Protein AF-A0A397RZB5-F1 (afdb_monomer_lite)

Radius of gyration: 25.73 Å; chains: 1; bounding box: 48×56×69 Å

Structure (mmCIF, N/CA/C/O backbone):
data_AF-A0A397RZB5-F1
#
_entry.id   AF-A0A397RZB5-F1
#
loop_
_atom_site.group_PDB
_atom_site.id
_atom_site.type_symbol
_atom_site.label_atom_id
_atom_site.label_alt_id
_atom_site.label_comp_id
_atom_site.label_asym_id
_atom_site.label_entity_id
_atom_site.label_seq_id
_atom_site.pdbx_PDB_ins_code
_atom_site.Cartn_x
_atom_site.Cartn_y
_atom_site.Cartn_z
_atom_site.occupancy
_atom_site.B_iso_or_equiv
_atom_site.auth_seq_id
_atom_site.auth_comp_id
_atom_site.auth_asym_id
_atom_site.auth_atom_id
_atom_site.pdbx_PDB_model_num
ATOM 1 N N . MET A 1 1 ? 0.213 20.534 41.462 1.00 49.44 1 MET A N 1
ATOM 2 C CA . MET A 1 1 ? -1.038 21.256 41.096 1.00 49.44 1 MET A CA 1
ATOM 3 C C . MET A 1 1 ? -0.877 22.758 40.836 1.00 49.44 1 MET A C 1
ATOM 5 O O . MET A 1 1 ? -1.114 23.175 39.708 1.00 49.44 1 MET A O 1
ATOM 9 N N . ALA A 1 2 ? -0.441 23.569 41.815 1.00 44.53 2 ALA A N 1
ATOM 10 C CA . ALA A 1 2 ? -0.401 25.042 41.713 1.00 44.53 2 ALA A CA 1
ATOM 11 C C . ALA A 1 2 ? 0.313 25.581 40.455 1.00 44.53 2 ALA A C 1
ATOM 13 O O . ALA A 1 2 ? -0.198 26.476 39.795 1.00 44.53 2 ALA A O 1
ATOM 14 N N . LYS A 1 3 ? 1.424 24.953 40.045 1.00 46.75 3 LYS A N 1
ATOM 15 C CA . LYS A 1 3 ? 2.171 25.330 38.830 1.00 46.75 3 LYS A CA 1
ATOM 16 C C . LYS A 1 3 ? 1.411 25.084 37.523 1.00 46.75 3 LYS A C 1
ATOM 18 O O . LYS A 1 3 ? 1.627 25.807 36.561 1.00 46.75 3 LYS A O 1
ATOM 23 N N . LEU A 1 4 ? 0.552 24.061 37.465 1.00 48.81 4 LEU A N 1
ATOM 24 C CA . LEU A 1 4 ? -0.270 23.781 36.282 1.00 48.81 4 LEU A CA 1
ATOM 25 C C . LEU A 1 4 ? -1.415 24.791 36.186 1.00 48.81 4 LEU A C 1
ATOM 27 O O . LEU A 1 4 ? -1.703 25.276 35.101 1.00 48.81 4 LEU A O 1
ATOM 31 N N . ILE A 1 5 ? -2.022 25.142 37.320 1.00 52.72 5 ILE A N 1
ATOM 32 C CA . ILE A 1 5 ? -3.083 26.151 37.386 1.00 52.72 5 ILE A CA 1
ATOM 33 C C . ILE A 1 5 ? -2.519 27.538 37.062 1.00 52.72 5 ILE A C 1
ATOM 35 O O . ILE A 1 5 ? -3.058 28.192 36.177 1.00 52.72 5 ILE A O 1
ATOM 39 N N . GLU A 1 6 ? -1.391 27.943 37.657 1.00 54.41 6 GLU A N 1
ATOM 40 C CA . GLU A 1 6 ? -0.676 29.177 37.287 1.00 54.41 6 GLU A CA 1
ATOM 41 C C . GLU A 1 6 ? -0.293 29.189 35.805 1.00 54.41 6 GLU A C 1
ATOM 43 O O . GLU A 1 6 ? -0.477 30.197 35.127 1.00 54.41 6 GLU A O 1
ATOM 48 N N . PHE A 1 7 ? 0.203 28.064 35.276 1.00 49.44 7 PHE A N 1
ATOM 49 C CA . PHE A 1 7 ? 0.534 27.945 33.859 1.00 49.44 7 PHE A CA 1
ATOM 50 C C . PHE A 1 7 ? -0.704 28.152 32.979 1.00 49.44 7 PHE A C 1
ATOM 52 O O . PHE A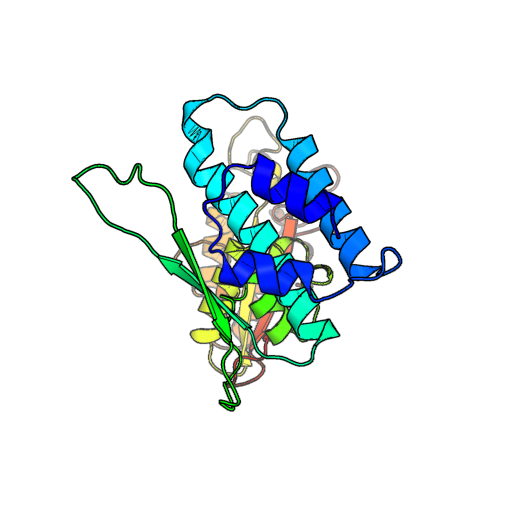 1 7 ? -0.662 28.977 32.067 1.00 49.44 7 PHE A O 1
ATOM 59 N N . LEU A 1 8 ? -1.812 27.460 33.268 1.00 52.12 8 LEU A N 1
ATOM 60 C CA . LEU A 1 8 ? -3.072 27.546 32.520 1.00 52.12 8 LEU A CA 1
ATOM 61 C C . LEU A 1 8 ? -3.739 28.926 32.646 1.00 52.12 8 LEU A C 1
ATOM 63 O O . LEU A 1 8 ? -4.270 29.439 31.660 1.00 52.12 8 LEU A O 1
ATOM 67 N N . GLN A 1 9 ? -3.682 29.553 33.822 1.00 55.69 9 GLN A N 1
ATOM 68 C CA . GLN A 1 9 ? -4.166 30.917 34.055 1.00 55.69 9 GLN A CA 1
ATOM 69 C C . GLN A 1 9 ? -3.302 31.944 33.310 1.00 55.69 9 GLN A C 1
ATOM 71 O O . GLN A 1 9 ? -3.840 32.822 32.636 1.00 55.69 9 GLN A O 1
ATOM 76 N N . GLY A 1 10 ? -1.975 31.782 33.328 1.00 52.38 10 GLY A N 1
ATOM 77 C CA . GLY A 1 10 ? -1.025 32.603 32.573 1.00 52.38 10 GLY A CA 1
ATOM 78 C C . GLY A 1 10 ? -1.150 32.465 31.052 1.00 52.38 10 GLY A C 1
ATOM 79 O O . GLY A 1 10 ? -0.712 33.350 30.322 1.00 52.38 10 GLY A O 1
ATOM 80 N N . GLN A 1 11 ? -1.796 31.401 30.560 1.00 49.28 11 GLN A N 1
ATOM 81 C CA . GLN A 1 11 ? -2.115 31.235 29.140 1.00 49.28 11 GLN A CA 1
ATOM 82 C C . GLN A 1 11 ? -3.383 31.992 28.702 1.00 49.28 11 GLN A C 1
ATOM 84 O O . GLN A 1 11 ? -3.697 31.952 27.515 1.00 49.28 11 GLN A O 1
ATOM 89 N N . GLY A 1 12 ? -4.125 32.669 29.594 1.00 47.78 12 GLY A N 1
ATOM 90 C CA . GLY A 1 12 ? -5.282 33.511 29.239 1.00 47.78 12 GLY A CA 1
ATOM 91 C C . GLY A 1 12 ? -6.482 32.744 28.659 1.00 47.78 12 GLY A C 1
ATOM 92 O O . GLY A 1 12 ? -7.038 33.161 27.645 1.00 47.78 12 GLY A O 1
ATOM 93 N N . LEU A 1 13 ? -6.837 31.597 29.253 1.00 47.12 13 LEU A N 1
ATOM 94 C CA . LEU A 1 13 ? -7.739 30.583 28.670 1.00 47.12 13 LEU A CA 1
ATOM 95 C C . LEU A 1 13 ? -9.225 30.690 29.038 1.00 47.12 13 LEU A C 1
ATOM 97 O O . LEU A 1 13 ? -9.989 29.797 28.684 1.00 47.12 13 LEU A O 1
ATOM 101 N N . GLY A 1 14 ? -9.649 31.742 29.745 1.00 44.25 14 GLY A N 1
ATOM 102 C CA . GLY A 1 14 ? -11.069 31.956 30.065 1.00 44.25 14 GLY A CA 1
ATOM 103 C C . GLY A 1 14 ? -11.741 30.757 30.754 1.00 44.25 14 GLY A C 1
ATOM 104 O O . GLY A 1 14 ? -12.878 30.418 30.432 1.00 44.25 14 GLY A O 1
ATOM 105 N N . LEU A 1 15 ? -11.025 30.069 31.653 1.00 49.81 15 LEU A N 1
ATOM 106 C CA . LEU A 1 15 ? -11.557 28.913 32.380 1.00 49.81 15 LEU A CA 1
ATOM 107 C C . LEU A 1 15 ? -12.704 29.351 33.298 1.00 49.81 15 LEU A C 1
ATOM 109 O O . LEU A 1 15 ? -12.600 30.368 33.983 1.00 49.81 15 LEU A O 1
ATOM 113 N N . SER A 1 16 ? -13.793 28.577 33.332 1.00 46.41 16 SER A N 1
ATOM 114 C CA . SER A 1 16 ? -14.893 28.858 34.254 1.00 46.41 16 SER A CA 1
ATOM 115 C C . SER A 1 16 ? -14.459 28.629 35.703 1.00 46.41 16 SER A C 1
ATOM 117 O O . SER A 1 16 ? -13.660 27.740 35.999 1.00 46.41 16 SER A O 1
ATOM 119 N N . GLU A 1 17 ? -15.035 29.393 36.627 1.00 47.66 17 GLU A N 1
ATOM 120 C CA . GLU A 1 17 ? -14.752 29.291 38.065 1.00 47.66 17 GLU A CA 1
ATOM 121 C C . GLU A 1 17 ? -14.992 27.867 38.610 1.00 47.66 17 GLU A C 1
ATOM 123 O O . GLU A 1 17 ? -14.278 27.385 39.485 1.00 47.66 17 GLU A O 1
ATOM 128 N N . THR A 1 18 ? -15.942 27.135 38.018 1.00 46.69 18 THR A N 1
ATOM 129 C CA . THR A 1 18 ? -16.200 25.719 38.318 1.00 46.69 18 THR A CA 1
ATOM 130 C C . THR A 1 18 ? -15.061 24.798 37.870 1.00 46.69 18 THR A C 1
ATOM 132 O O . THR A 1 18 ? -14.728 23.858 38.583 1.00 46.69 18 THR A O 1
ATOM 135 N N . ALA A 1 19 ? -14.458 25.048 36.704 1.00 47.69 19 ALA A N 1
ATOM 136 C CA . ALA A 1 19 ? -13.330 24.259 36.207 1.00 47.69 19 ALA A CA 1
ATOM 137 C C . ALA A 1 19 ? -12.070 24.481 37.052 1.00 47.69 19 ALA A C 1
ATOM 139 O O . ALA A 1 19 ? -11.328 23.535 37.299 1.00 47.69 19 ALA A O 1
ATOM 140 N N . ILE A 1 20 ? -11.865 25.713 37.526 1.00 54.19 20 ILE A N 1
ATOM 141 C CA . ILE A 1 20 ? -10.770 26.057 38.437 1.00 54.19 20 ILE A CA 1
ATOM 142 C C . ILE A 1 20 ? -10.953 25.325 39.772 1.00 54.19 20 ILE A C 1
ATOM 144 O O . ILE A 1 20 ? -10.047 24.605 40.175 1.00 54.19 20 ILE A O 1
ATOM 148 N N . LYS A 1 21 ? -12.149 25.374 40.378 1.00 53.56 21 LYS A N 1
ATOM 149 C CA . LYS A 1 21 ? -12.439 24.646 41.628 1.00 53.56 21 LYS A CA 1
ATOM 150 C C . LYS A 1 21 ? -12.217 23.135 41.532 1.00 53.56 21 LYS A C 1
ATOM 152 O O . LYS A 1 21 ? -11.628 22.556 42.432 1.00 53.56 21 LYS A O 1
ATOM 157 N N . ILE A 1 22 ? -12.625 22.498 40.430 1.00 52.31 22 ILE A N 1
ATOM 158 C CA . ILE A 1 22 ? -12.403 21.053 40.222 1.00 52.31 22 ILE A CA 1
ATOM 159 C C . ILE A 1 22 ? -10.904 20.715 40.163 1.00 52.31 22 ILE A C 1
ATOM 161 O O . ILE A 1 22 ? -10.492 19.663 40.640 1.00 52.31 22 ILE A O 1
ATOM 165 N N . LEU A 1 23 ? -10.090 21.591 39.566 1.00 51.34 23 LEU A N 1
ATOM 166 C CA . LEU A 1 23 ? -8.638 21.408 39.474 1.00 51.34 23 LEU A CA 1
ATOM 167 C C . LEU A 1 23 ? -7.908 21.758 40.782 1.00 51.34 23 LEU A C 1
ATOM 169 O O . LEU A 1 23 ? -6.803 21.266 41.000 1.00 51.34 23 LEU A O 1
ATOM 173 N N . GLU A 1 24 ? -8.498 22.611 41.622 1.00 52.97 24 GLU A N 1
ATOM 174 C CA . GLU A 1 24 ? -7.978 22.993 42.940 1.00 52.97 24 GLU A CA 1
ATOM 175 C C . GLU A 1 24 ? -8.288 21.957 44.031 1.00 52.97 24 GLU A C 1
ATOM 177 O O . GLU A 1 24 ? -7.475 21.782 44.935 1.00 52.97 24 GLU A O 1
ATOM 182 N N . GLU A 1 25 ? -9.430 21.265 43.956 1.00 48.88 25 GLU A N 1
ATOM 183 C CA . GLU A 1 25 ? -9.874 20.306 44.983 1.00 48.88 25 GLU A CA 1
ATOM 184 C C . GLU A 1 25 ? -9.199 18.922 44.890 1.00 48.88 25 GLU A C 1
ATOM 186 O O . GLU A 1 25 ? -9.209 18.180 45.870 1.00 48.88 25 GLU A O 1
ATOM 191 N N . GLU A 1 26 ? -8.594 18.564 43.752 1.00 51.53 26 GLU A N 1
ATOM 192 C CA . GLU A 1 26 ? -8.046 17.220 43.507 1.00 51.53 26 GLU A CA 1
ATOM 193 C C . GLU A 1 26 ? -6.500 17.255 43.419 1.00 51.53 26 GLU A C 1
ATOM 195 O O . GLU A 1 26 ? -5.904 17.807 42.489 1.00 51.53 26 GLU A O 1
ATOM 200 N N . GLU A 1 27 ? -5.822 16.659 44.404 1.00 44.91 27 GLU A N 1
ATOM 201 C CA . GLU A 1 27 ? -4.357 16.641 44.525 1.00 44.91 27 GLU A CA 1
ATOM 202 C C . GLU A 1 27 ? -3.736 15.563 43.609 1.00 44.91 27 GLU A C 1
ATOM 204 O O . GLU A 1 27 ? -3.668 14.383 43.950 1.00 44.91 27 GLU A O 1
ATOM 209 N N . ILE A 1 28 ? -3.273 15.940 42.409 1.00 50.53 28 ILE A N 1
ATOM 210 C CA . ILE A 1 28 ? -2.544 15.013 41.522 1.00 50.53 28 ILE A CA 1
ATOM 211 C C . ILE A 1 28 ? -1.109 14.852 42.040 1.00 50.53 28 ILE A C 1
ATOM 213 O O . ILE A 1 28 ? -0.330 15.806 42.011 1.00 50.53 28 ILE A O 1
ATOM 217 N N . GLN A 1 29 ? -0.747 13.643 42.482 1.00 48.25 29 GLN A N 1
ATOM 218 C CA . GLN A 1 29 ? 0.605 13.319 42.951 1.00 48.25 29 GLN A CA 1
ATOM 219 C C . GLN A 1 29 ? 1.649 13.515 41.831 1.00 48.25 29 GLN A C 1
ATOM 221 O O . GLN A 1 29 ? 1.531 12.926 40.753 1.00 48.25 29 GLN A O 1
ATOM 226 N N . ASP A 1 30 ? 2.701 14.302 42.100 1.00 48.75 30 ASP A N 1
ATOM 227 C CA . ASP A 1 30 ? 3.777 14.666 41.149 1.00 48.75 30 ASP A CA 1
ATOM 228 C C . ASP A 1 30 ? 4.544 13.447 40.577 1.00 48.75 30 ASP A C 1
ATOM 230 O O . ASP A 1 30 ? 5.228 13.536 39.555 1.00 48.75 30 ASP A O 1
ATOM 234 N N . GLU A 1 31 ? 4.409 12.283 41.212 1.00 50.22 31 GLU A N 1
ATOM 235 C CA . GLU A 1 31 ? 5.030 11.008 40.837 1.00 50.22 31 GLU A CA 1
ATOM 236 C C . GLU A 1 31 ? 4.248 10.241 39.760 1.00 50.22 31 GLU A C 1
ATOM 238 O O . GLU A 1 31 ? 4.706 9.202 39.266 1.00 50.22 31 GLU A O 1
ATOM 243 N N . ASN A 1 32 ? 3.067 10.734 39.371 1.00 52.84 32 ASN A N 1
ATOM 244 C CA . ASN A 1 32 ? 2.236 10.080 38.375 1.00 52.84 32 ASN A CA 1
ATOM 245 C C . ASN A 1 32 ? 2.963 10.049 37.016 1.00 52.84 32 ASN A C 1
ATOM 247 O O . ASN A 1 32 ? 3.093 11.048 36.303 1.00 52.84 32 ASN A O 1
ATOM 251 N N . LYS A 1 33 ? 3.435 8.854 36.639 1.00 56.56 33 LYS A N 1
ATOM 252 C CA . LYS A 1 33 ? 4.200 8.612 35.405 1.00 56.56 33 LYS A CA 1
ATOM 253 C C . LYS A 1 33 ? 3.438 9.029 34.143 1.00 56.56 33 LYS A C 1
ATOM 255 O O . LYS A 1 33 ? 4.071 9.406 33.159 1.00 56.56 33 LYS A O 1
ATOM 260 N N . VAL A 1 34 ? 2.104 8.979 34.166 1.00 52.25 34 VAL A N 1
ATOM 261 C CA . VAL A 1 34 ? 1.243 9.408 33.054 1.00 52.25 34 VAL A CA 1
ATOM 262 C C . VAL A 1 34 ? 1.216 10.932 32.962 1.00 52.25 34 VAL A C 1
ATOM 264 O O . VAL A 1 34 ? 1.402 11.472 31.872 1.00 52.25 34 VAL A O 1
ATOM 267 N N . PHE A 1 35 ? 1.093 11.626 34.097 1.00 52.75 35 PHE A N 1
ATOM 268 C CA . PHE A 1 35 ? 1.168 13.090 34.159 1.00 52.75 35 PHE A CA 1
ATOM 269 C C . PHE A 1 35 ? 2.524 13.607 33.670 1.00 52.75 35 PHE A C 1
ATOM 271 O O . PHE A 1 35 ? 2.582 14.473 32.795 1.00 52.75 35 PHE A O 1
ATOM 278 N N . LYS A 1 36 ? 3.622 13.014 34.153 1.00 54.50 36 LYS A N 1
ATOM 279 C CA . LYS A 1 36 ? 4.981 13.386 33.739 1.00 54.50 36 LYS A CA 1
ATOM 280 C C . LYS A 1 36 ? 5.197 13.193 32.237 1.00 54.50 36 LYS A C 1
ATOM 282 O O . LYS A 1 36 ? 5.673 14.108 31.570 1.00 54.50 36 LYS A O 1
ATOM 287 N N . ARG A 1 37 ? 4.781 12.045 31.692 1.00 59.19 37 ARG A N 1
ATOM 288 C CA . ARG A 1 37 ? 4.883 11.747 30.255 1.00 59.19 37 ARG A CA 1
ATOM 289 C C . ARG A 1 37 ? 4.049 12.708 29.409 1.00 59.19 37 ARG A C 1
ATOM 291 O O . ARG A 1 37 ? 4.504 13.144 28.357 1.00 59.19 37 ARG A O 1
ATOM 298 N N . CYS A 1 38 ? 2.852 13.058 29.872 1.00 56.09 38 CYS A N 1
ATOM 299 C CA . CYS A 1 38 ? 1.998 14.020 29.188 1.00 56.09 38 CYS A CA 1
ATOM 300 C C . CYS A 1 38 ? 2.634 15.419 29.154 1.00 56.09 38 CYS A C 1
ATOM 302 O O . CYS A 1 38 ? 2.717 16.036 28.092 1.00 56.09 38 CYS A O 1
ATOM 304 N N . MET A 1 39 ? 3.167 15.884 30.287 1.00 56.09 39 MET A N 1
ATOM 305 C CA . MET A 1 39 ? 3.893 17.154 30.370 1.00 56.09 39 MET A CA 1
ATOM 306 C C . MET A 1 39 ? 5.147 17.162 29.488 1.00 56.09 39 MET A C 1
ATOM 308 O O . MET A 1 39 ? 5.413 18.155 28.814 1.00 56.09 39 MET A O 1
ATOM 312 N N . GLU A 1 40 ? 5.900 16.062 29.439 1.00 55.69 40 GLU A N 1
ATOM 313 C CA . GLU A 1 40 ? 7.060 15.909 28.551 1.00 55.69 40 GLU A CA 1
ATOM 314 C C . GLU A 1 40 ? 6.667 15.976 27.069 1.00 55.69 40 GLU A C 1
ATOM 316 O O . GLU A 1 40 ? 7.355 16.632 26.288 1.00 55.69 40 GLU A O 1
ATOM 321 N N . GLU A 1 41 ? 5.545 15.366 26.680 1.00 55.78 41 GLU A N 1
ATOM 322 C CA . GLU A 1 41 ? 5.043 15.399 25.303 1.00 55.78 41 GLU A CA 1
ATOM 323 C C . GLU A 1 41 ? 4.578 16.804 24.894 1.00 55.78 41 GLU A C 1
ATOM 325 O O . GLU A 1 41 ? 4.908 17.279 23.804 1.00 55.78 41 GLU A O 1
ATOM 330 N N . ILE A 1 42 ? 3.883 17.510 25.789 1.00 55.84 42 ILE A N 1
ATOM 331 C CA . ILE A 1 42 ? 3.469 18.903 25.580 1.00 55.84 42 ILE A CA 1
ATOM 332 C C . ILE A 1 42 ? 4.696 19.815 25.462 1.00 55.84 42 ILE A C 1
ATOM 334 O O . ILE A 1 42 ? 4.804 20.586 24.509 1.00 55.84 42 ILE A O 1
ATOM 338 N N . LEU A 1 43 ? 5.654 19.704 26.386 1.00 52.53 43 LEU A N 1
ATOM 339 C CA . LEU A 1 43 ? 6.890 20.494 26.369 1.00 52.53 43 LEU A CA 1
ATOM 340 C C . LEU A 1 43 ? 7.783 20.160 25.167 1.00 52.53 43 LEU A C 1
ATOM 342 O O . LEU A 1 43 ? 8.488 21.037 24.668 1.00 52.53 43 LEU A O 1
ATOM 346 N N . GLY A 1 44 ? 7.781 18.907 24.708 1.00 55.94 44 GLY A N 1
ATOM 347 C CA . GLY A 1 44 ? 8.487 18.468 23.505 1.00 55.94 44 GLY A CA 1
ATOM 348 C C . GLY A 1 44 ? 7.905 19.106 22.248 1.00 55.94 44 GLY A C 1
ATOM 349 O O . GLY A 1 44 ? 8.649 19.652 21.434 1.00 55.94 44 GLY A O 1
ATOM 350 N N . ARG A 1 45 ? 6.572 19.132 22.139 1.00 55.09 45 ARG A N 1
ATOM 351 C CA . ARG A 1 45 ? 5.870 19.838 21.062 1.00 55.09 45 ARG A CA 1
ATOM 352 C C . ARG A 1 45 ? 6.171 21.334 21.120 1.00 55.09 45 ARG A C 1
ATOM 354 O O . ARG A 1 45 ? 6.686 21.861 20.145 1.00 55.09 45 ARG A O 1
ATOM 361 N N . LEU A 1 46 ? 6.004 21.997 22.267 1.00 50.75 46 LEU A N 1
ATOM 362 C CA . LEU A 1 46 ? 6.317 23.428 22.424 1.00 50.75 46 LEU A CA 1
ATOM 363 C C . LEU A 1 46 ? 7.753 23.784 21.998 1.00 50.75 46 LEU A C 1
ATOM 365 O O . LEU A 1 46 ? 7.959 24.778 21.306 1.00 50.75 46 LEU A O 1
ATOM 369 N N . ARG A 1 47 ? 8.742 22.951 22.349 1.00 51.75 47 ARG A N 1
ATOM 370 C CA . ARG A 1 47 ? 10.144 23.152 21.943 1.00 51.75 47 ARG A CA 1
ATOM 371 C C . ARG A 1 47 ? 10.376 23.012 20.441 1.00 51.75 47 ARG A C 1
ATOM 373 O O . ARG A 1 47 ? 11.231 23.711 19.908 1.00 51.75 47 ARG A O 1
ATOM 380 N N . SER A 1 48 ? 9.624 22.150 19.759 1.00 51.56 48 SER A N 1
ATOM 381 C CA . SER A 1 48 ? 9.743 21.971 18.306 1.00 51.56 48 SER A CA 1
ATOM 382 C C . SER A 1 48 ? 9.234 23.167 17.488 1.00 51.56 48 SER A C 1
ATOM 384 O O . SER A 1 48 ? 9.581 23.288 16.317 1.00 51.56 48 SER A O 1
ATOM 386 N N . TYR A 1 49 ? 8.474 24.081 18.103 1.00 50.44 49 TYR A N 1
ATOM 387 C CA . TYR A 1 49 ? 7.780 25.172 17.407 1.00 50.44 49 TYR A CA 1
ATOM 388 C C . TYR A 1 49 ? 8.351 26.574 17.660 1.00 50.44 49 TYR A C 1
ATOM 390 O O . TYR A 1 49 ? 7.711 27.561 17.303 1.00 50.44 49 TYR A O 1
ATOM 398 N N . GLY A 1 50 ? 9.546 26.691 18.246 1.00 44.56 50 GLY A N 1
ATOM 399 C CA . GLY A 1 50 ? 10.159 27.957 18.678 1.00 44.56 50 GLY A CA 1
ATOM 400 C C . GLY A 1 50 ? 10.505 29.002 17.598 1.00 44.56 50 GLY A C 1
ATOM 401 O O . GLY A 1 50 ? 11.380 29.824 17.849 1.00 44.56 50 GLY A O 1
ATOM 402 N N . THR A 1 51 ? 9.877 28.999 16.416 1.00 48.50 51 THR A N 1
ATOM 403 C CA . THR A 1 51 ? 10.225 29.901 15.297 1.00 48.50 51 THR A CA 1
ATOM 404 C C . THR A 1 51 ? 9.056 30.445 14.453 1.00 48.50 51 THR A C 1
ATOM 406 O O . THR A 1 51 ? 9.318 31.077 13.431 1.00 48.50 51 THR A O 1
ATOM 409 N N . LEU A 1 52 ? 7.778 30.262 14.820 1.00 45.44 52 LEU A N 1
ATOM 410 C CA . LEU A 1 52 ? 6.649 30.632 13.935 1.00 45.44 52 LEU A CA 1
ATOM 411 C C . LEU A 1 52 ? 5.945 31.967 14.277 1.00 45.44 52 LEU A C 1
ATOM 413 O O . LEU A 1 52 ? 5.841 32.359 15.436 1.00 45.44 52 LEU A O 1
ATOM 417 N N . GLN A 1 53 ? 5.494 32.665 13.221 1.00 44.00 53 GLN A N 1
ATOM 418 C CA . GLN A 1 53 ? 5.035 34.067 13.186 1.00 44.00 53 GLN A CA 1
ATOM 419 C C . GLN A 1 53 ? 3.617 34.348 13.761 1.00 44.00 53 GLN A C 1
ATOM 421 O O . GLN A 1 53 ? 2.782 33.437 13.786 1.00 44.00 53 GLN A O 1
ATOM 426 N N . PRO A 1 54 ? 3.322 35.621 14.146 1.00 40.84 54 PRO A N 1
ATOM 427 C CA . PRO A 1 54 ? 2.242 36.045 15.059 1.00 40.84 54 PRO A CA 1
ATOM 428 C C . PRO A 1 54 ? 0.786 35.710 14.687 1.00 40.84 54 PRO A C 1
ATOM 430 O O . PRO A 1 54 ? -0.056 35.592 15.570 1.00 40.84 54 PRO A O 1
ATOM 433 N N . ASP A 1 55 ? 0.463 35.552 13.408 1.00 44.41 55 ASP A N 1
ATOM 434 C CA . ASP A 1 55 ? -0.927 35.614 12.921 1.00 44.41 55 ASP A CA 1
ATOM 435 C C . ASP A 1 55 ? -1.587 34.222 12.881 1.00 44.41 55 ASP A C 1
ATOM 437 O O . ASP A 1 55 ? -2.799 34.060 12.997 1.00 44.41 55 ASP A O 1
ATOM 441 N N . SER A 1 56 ? -0.754 33.187 12.767 1.00 50.09 56 SER A N 1
ATOM 442 C CA . SER A 1 56 ? -1.136 31.772 12.810 1.00 50.09 56 SER A CA 1
ATOM 443 C C . SER A 1 56 ? -1.336 31.244 14.241 1.00 50.09 56 SER A C 1
ATOM 445 O O . SER A 1 56 ? -1.697 30.080 14.442 1.00 50.09 56 SER A O 1
ATOM 447 N N . LEU A 1 57 ? -1.112 32.101 15.248 1.00 50.78 57 LEU A N 1
ATOM 448 C CA . LEU A 1 57 ? -1.044 31.698 16.648 1.00 50.78 57 LEU A CA 1
ATOM 449 C C . LEU A 1 57 ? -2.386 31.299 17.246 1.00 50.78 57 LEU A C 1
ATOM 451 O O . LEU A 1 57 ? -2.368 30.473 18.140 1.00 50.78 57 LEU A O 1
ATOM 455 N N . GLU A 1 58 ? -3.534 31.844 16.838 1.00 49.09 58 GLU A N 1
ATOM 456 C CA . GLU A 1 58 ? -4.765 31.661 17.629 1.00 49.09 58 GLU A CA 1
ATOM 457 C C . GLU A 1 58 ? -5.441 30.301 17.401 1.00 49.09 58 GLU A C 1
ATOM 459 O O . GLU A 1 58 ? -5.808 29.622 18.360 1.00 49.09 58 GLU A O 1
ATOM 464 N N . ALA A 1 59 ? -5.515 29.839 16.149 1.00 49.06 59 ALA A N 1
ATOM 465 C CA . ALA A 1 59 ? -5.991 28.490 15.838 1.00 49.06 59 ALA A CA 1
ATOM 466 C C . ALA A 1 59 ? -5.053 27.418 16.416 1.00 49.06 59 ALA A C 1
ATOM 468 O O . ALA A 1 59 ? -5.517 26.454 17.024 1.00 49.06 59 ALA A O 1
ATOM 469 N N . MET A 1 60 ? -3.736 27.630 16.315 1.00 52.12 60 MET A N 1
ATOM 470 C CA . MET A 1 60 ? -2.748 26.720 16.899 1.00 52.12 60 MET A CA 1
ATOM 471 C C . MET A 1 60 ? -2.731 26.785 18.435 1.00 52.12 60 MET A C 1
ATOM 473 O O . MET A 1 60 ? -2.685 25.743 19.082 1.00 52.12 60 MET A O 1
ATOM 477 N N . ARG A 1 61 ? -2.867 27.970 19.051 1.00 50.81 61 ARG A N 1
ATOM 478 C CA . ARG A 1 61 ? -3.055 28.159 20.506 1.00 50.81 61 ARG A CA 1
ATOM 479 C C . ARG A 1 61 ? -4.276 27.393 20.993 1.00 50.81 61 ARG A C 1
ATOM 481 O O . ARG A 1 61 ? -4.174 26.692 21.993 1.00 50.81 61 ARG A O 1
ATOM 488 N N . ASN A 1 62 ? -5.388 27.445 20.265 1.00 54.91 62 ASN A N 1
ATOM 489 C CA . ASN A 1 62 ? -6.583 26.676 20.603 1.00 54.91 62 ASN A CA 1
ATOM 490 C C . ASN A 1 62 ? -6.339 25.160 20.529 1.00 54.91 62 ASN A C 1
ATOM 492 O O . ASN A 1 62 ? -6.811 24.442 21.408 1.00 54.91 62 ASN A O 1
ATOM 496 N N . GLU A 1 63 ? -5.558 24.658 19.568 1.00 57.62 63 GLU A N 1
ATOM 497 C CA . GLU A 1 63 ? -5.169 23.238 19.537 1.00 57.62 63 GLU A CA 1
ATOM 498 C C . GLU A 1 63 ? -4.321 22.830 20.754 1.00 57.62 63 GLU A C 1
ATOM 500 O O . GLU A 1 63 ? -4.578 21.780 21.350 1.00 57.62 63 GLU A O 1
ATOM 505 N N . TYR A 1 64 ? -3.371 23.668 21.189 1.00 55.84 64 TYR A N 1
ATOM 506 C CA . TYR A 1 64 ? -2.584 23.408 22.406 1.00 55.84 64 TYR A CA 1
ATOM 507 C C . TYR A 1 64 ? -3.452 23.392 23.665 1.00 55.84 64 TYR A C 1
ATOM 509 O O . TYR A 1 64 ? -3.289 22.530 24.528 1.00 55.84 64 TYR A O 1
ATOM 517 N N . VAL A 1 65 ? -4.400 24.321 23.758 1.00 54.41 65 VAL A N 1
ATOM 518 C CA . VAL A 1 65 ? -5.328 24.445 24.889 1.00 54.41 65 VAL A CA 1
ATOM 519 C C . VAL A 1 65 ? -6.265 23.252 24.961 1.00 54.41 65 VAL A C 1
ATOM 521 O O . VAL A 1 65 ? -6.462 22.683 26.033 1.00 54.41 65 VAL A O 1
ATOM 524 N N . VAL A 1 66 ? -6.780 22.814 23.814 1.00 60.97 66 VAL A N 1
ATOM 525 C CA . VAL A 1 66 ? -7.598 21.605 23.703 1.00 60.97 66 VAL A CA 1
ATOM 526 C C . VAL A 1 66 ? -6.795 20.377 24.129 1.00 60.97 66 VAL A C 1
ATOM 528 O O . VAL A 1 66 ? -7.301 19.573 24.910 1.00 60.97 66 VAL A O 1
ATOM 531 N N . ALA A 1 67 ? -5.539 20.244 23.691 1.00 60.31 67 ALA A N 1
ATOM 532 C CA . ALA A 1 67 ? -4.675 19.133 24.091 1.00 60.31 67 ALA A CA 1
ATOM 533 C C . ALA A 1 67 ? -4.401 19.115 25.609 1.00 60.31 67 ALA A C 1
ATOM 535 O O . ALA A 1 67 ? -4.521 18.066 26.243 1.00 60.31 67 ALA A O 1
ATOM 536 N N . LEU A 1 68 ? -4.103 20.277 26.201 1.00 60.88 68 LEU A N 1
ATOM 537 C CA . LEU A 1 68 ? -3.875 20.452 27.641 1.00 60.88 68 LEU A CA 1
ATOM 538 C C . LEU A 1 68 ? -5.119 20.137 28.481 1.00 60.88 68 LEU A C 1
ATOM 540 O O . LEU A 1 68 ? -5.030 19.437 29.495 1.00 60.88 68 LEU A O 1
ATOM 544 N N . LEU A 1 69 ? -6.285 20.621 28.052 1.00 60.75 69 LEU A N 1
ATOM 545 C CA . LEU A 1 69 ? -7.549 20.381 28.743 1.00 60.75 69 LEU A CA 1
ATOM 546 C C . LEU A 1 69 ? -7.980 18.917 28.630 1.00 60.75 69 LEU A C 1
ATOM 548 O O . LEU A 1 69 ? -8.417 18.33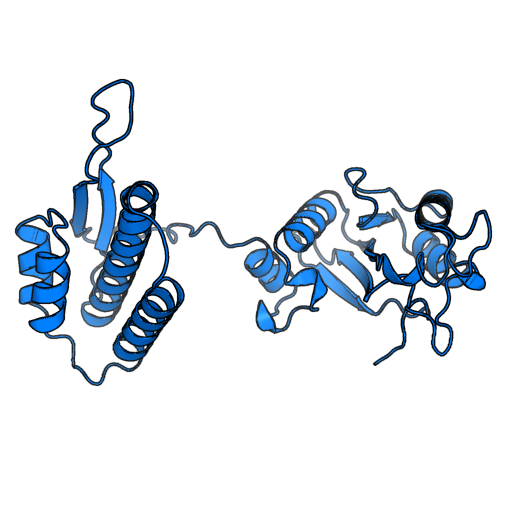7 29.621 1.00 60.75 69 LEU A O 1
ATOM 552 N N . HIS A 1 70 ? -7.794 18.283 27.468 1.00 62.97 70 HIS A N 1
ATOM 553 C CA . HIS A 1 70 ? -8.063 16.853 27.305 1.00 62.97 70 HIS A CA 1
ATOM 554 C C . HIS A 1 70 ? -7.189 15.991 28.212 1.00 62.97 70 HIS A C 1
ATOM 556 O O . HIS A 1 70 ? -7.706 15.082 28.859 1.00 62.97 70 HIS A O 1
ATOM 562 N N . ALA A 1 71 ? -5.890 16.280 28.284 1.00 60.56 71 ALA A N 1
ATOM 563 C CA . ALA A 1 71 ? -4.982 15.570 29.175 1.00 60.56 71 ALA A CA 1
ATOM 564 C C . ALA A 1 71 ? -5.394 15.711 30.645 1.00 60.56 71 ALA A C 1
ATOM 566 O O . ALA A 1 71 ? -5.508 14.714 31.354 1.00 60.56 71 ALA A O 1
ATOM 567 N N . SER A 1 72 ? -5.684 16.940 31.076 1.00 58.62 72 SER A N 1
ATOM 568 C CA . SER A 1 72 ? -6.118 17.235 32.447 1.00 58.62 72 SER A CA 1
ATOM 569 C C . SER A 1 72 ? -7.406 16.490 32.806 1.00 58.62 72 SER A C 1
ATOM 571 O O . SER A 1 72 ? -7.482 15.860 33.856 1.00 58.62 72 SER A O 1
ATOM 573 N N . ILE A 1 73 ? -8.393 16.480 31.904 1.00 62.28 73 ILE A N 1
ATOM 574 C CA . ILE A 1 73 ? -9.652 15.746 32.093 1.00 62.28 73 ILE A CA 1
ATOM 575 C C . ILE A 1 73 ? -9.410 14.246 32.209 1.00 62.28 73 ILE A C 1
ATOM 577 O O . ILE A 1 73 ? -9.991 13.613 33.083 1.00 62.28 73 ILE A O 1
ATOM 581 N N . HIS A 1 74 ? -8.549 13.679 31.363 1.00 60.66 74 HIS A N 1
ATOM 582 C CA . HIS A 1 74 ? -8.232 12.256 31.425 1.00 60.66 74 HIS A CA 1
ATOM 583 C C . HIS A 1 74 ? -7.603 11.858 32.757 1.00 60.66 74 HIS A C 1
ATOM 585 O O . HIS A 1 74 ? -7.954 10.813 33.292 1.00 60.66 74 HIS A O 1
ATOM 591 N N . ILE A 1 75 ? -6.726 12.694 33.311 1.00 57.12 75 ILE A N 1
ATOM 592 C CA . ILE A 1 75 ? -6.111 12.418 34.610 1.00 57.12 75 ILE A CA 1
ATOM 593 C C . ILE A 1 75 ? -7.148 12.530 35.733 1.00 57.12 75 ILE A C 1
ATOM 595 O O . ILE A 1 75 ? -7.198 11.667 36.601 1.00 57.12 75 ILE A O 1
ATOM 599 N N . VAL A 1 76 ? -8.019 13.544 35.701 1.00 52.06 76 VAL A N 1
ATOM 600 C CA . VAL A 1 76 ? -9.085 13.685 36.706 1.00 52.06 76 VAL A CA 1
ATOM 601 C C . VAL A 1 76 ? -10.075 12.520 36.625 1.00 52.06 76 VAL A C 1
ATOM 603 O O . VAL A 1 76 ? -10.470 11.996 37.661 1.00 52.06 76 VAL A O 1
ATOM 606 N N . MET A 1 77 ? -10.443 12.066 35.423 1.00 59.34 77 MET A N 1
ATOM 607 C CA . MET A 1 77 ? -11.285 10.876 35.244 1.00 59.34 77 MET A CA 1
ATOM 608 C C . MET A 1 77 ? -10.631 9.614 35.821 1.00 59.34 77 MET A C 1
ATOM 610 O O . MET A 1 77 ? -11.316 8.825 36.461 1.00 59.34 77 MET A O 1
ATOM 614 N N . ASP A 1 78 ? -9.323 9.440 35.618 1.00 56.12 78 ASP A N 1
ATOM 615 C CA . ASP A 1 78 ? -8.557 8.280 36.097 1.00 56.12 78 ASP A CA 1
ATOM 616 C C . ASP A 1 78 ? -8.392 8.278 37.628 1.00 56.12 78 ASP A C 1
ATOM 618 O O . ASP A 1 78 ? -8.478 7.233 38.264 1.00 56.12 78 ASP A O 1
ATOM 622 N N . ILE A 1 79 ? -8.211 9.455 38.238 1.00 50.50 79 ILE A N 1
ATOM 623 C CA . ILE A 1 79 ? -8.042 9.601 39.694 1.00 50.50 79 ILE A CA 1
ATOM 624 C C . ILE A 1 79 ? -9.374 9.505 40.435 1.00 50.50 79 ILE A C 1
ATOM 626 O O . ILE A 1 79 ? -9.457 8.884 41.492 1.00 50.50 79 ILE A O 1
ATOM 630 N N . THR A 1 80 ? -10.414 10.153 39.912 1.00 48.34 80 THR A N 1
ATOM 631 C CA . THR A 1 80 ? -11.667 10.345 40.657 1.00 48.34 80 THR A CA 1
ATOM 632 C C . THR A 1 80 ? -12.731 9.302 40.335 1.00 48.34 80 THR A C 1
ATOM 634 O O . THR A 1 80 ? -13.771 9.289 40.993 1.00 48.34 80 THR A O 1
ATOM 637 N N . ASP A 1 81 ? -12.514 8.473 39.305 1.00 51.00 81 ASP A N 1
ATOM 638 C CA . ASP A 1 81 ? -13.524 7.585 38.706 1.00 51.00 81 ASP A CA 1
ATOM 639 C C . ASP A 1 81 ? -14.823 8.339 38.321 1.00 51.00 81 ASP A C 1
ATOM 641 O O . ASP A 1 81 ? -15.904 7.765 38.167 1.00 51.00 81 ASP A O 1
ATOM 645 N N . LYS A 1 82 ? -14.745 9.676 38.180 1.00 49.91 82 LYS A N 1
ATOM 646 C CA . LYS A 1 82 ? -15.853 10.545 37.765 1.00 49.91 82 LYS A CA 1
ATOM 647 C C . LYS A 1 82 ? -15.789 10.758 36.260 1.00 49.91 82 LYS A C 1
ATOM 649 O O . LYS A 1 82 ? -14.751 11.092 35.697 1.00 49.91 82 LYS A O 1
ATOM 654 N N . GLU A 1 83 ? -16.940 10.663 35.606 1.00 51.50 83 GLU A N 1
ATOM 655 C CA . GLU A 1 83 ? -17.056 10.929 34.175 1.00 51.50 83 GLU A CA 1
ATOM 656 C C . GLU A 1 83 ? -17.188 12.438 33.908 1.00 51.50 83 GLU A C 1
ATOM 658 O O . GLU A 1 83 ? -18.168 13.090 34.294 1.00 51.50 83 GLU A O 1
ATOM 663 N N . LEU A 1 84 ? -16.186 12.999 33.231 1.00 53.56 84 LEU A N 1
ATOM 664 C CA . LEU A 1 84 ? -16.142 14.402 32.831 1.00 53.56 84 LEU A CA 1
ATOM 665 C C . LEU A 1 84 ? -16.239 14.523 31.310 1.00 53.56 84 LEU A C 1
ATOM 667 O O . LEU A 1 84 ? -15.692 13.718 30.560 1.00 53.56 84 LEU A O 1
ATOM 671 N N . SER A 1 85 ? -16.925 15.563 30.839 1.00 54.12 85 SER A N 1
ATOM 672 C CA . SER A 1 85 ? -16.990 15.884 29.413 1.00 54.12 85 SER A CA 1
ATOM 673 C C . SER A 1 85 ? -16.656 17.349 29.171 1.00 54.12 85 SER A C 1
ATOM 675 O O . SER A 1 85 ? -17.101 18.225 29.915 1.00 54.12 85 SER A O 1
ATOM 677 N N . MET A 1 86 ? -15.896 17.611 28.108 1.00 55.78 86 MET A N 1
ATOM 678 C CA . MET A 1 86 ? -15.584 18.956 27.636 1.00 55.78 86 MET A CA 1
ATOM 679 C C . MET A 1 86 ? -16.186 19.174 26.259 1.00 55.78 86 MET A C 1
ATOM 681 O O . MET A 1 86 ? -16.113 18.304 25.389 1.00 55.78 86 MET A O 1
ATOM 685 N N . ARG A 1 87 ? -16.777 20.351 26.057 1.00 51.25 87 ARG A N 1
ATOM 686 C CA . ARG A 1 87 ? -17.241 20.792 24.742 1.00 51.25 87 ARG A CA 1
ATOM 687 C C . ARG A 1 87 ? -16.741 22.210 24.465 1.00 51.25 87 ARG A C 1
ATOM 689 O O . ARG A 1 87 ? -16.985 23.083 25.303 1.00 51.25 87 ARG A O 1
ATOM 696 N N . PRO A 1 88 ? -16.082 22.452 23.316 1.00 51.09 88 PRO A N 1
ATOM 697 C CA . PRO A 1 88 ? -15.821 23.811 22.868 1.00 51.09 88 PRO A CA 1
ATOM 698 C C . PRO A 1 88 ? -17.156 24.505 22.586 1.00 51.09 88 PRO A C 1
ATOM 700 O O . PRO A 1 88 ? -18.047 23.942 21.943 1.00 51.09 88 PRO A O 1
ATOM 703 N N . GLN A 1 89 ? -17.312 25.712 23.111 1.00 46.69 89 GLN A N 1
ATOM 704 C CA . GLN A 1 89 ? -18.434 26.597 22.844 1.00 46.69 89 GLN A CA 1
ATOM 705 C C . GLN A 1 89 ? -17.962 27.667 21.866 1.00 46.69 89 GLN A C 1
ATOM 707 O O . GLN A 1 89 ? -17.212 28.574 22.221 1.00 46.69 89 GLN A O 1
ATOM 712 N N . TYR A 1 90 ? -18.401 27.538 20.618 1.00 44.66 90 TYR A N 1
ATOM 713 C CA . TYR A 1 90 ? -18.139 28.526 19.581 1.00 44.66 90 TYR A CA 1
ATOM 714 C C . TYR A 1 90 ? -19.257 29.573 19.607 1.00 44.66 90 TYR A C 1
ATOM 716 O O . TYR A 1 90 ? -20.398 29.269 19.260 1.00 44.66 90 TYR A O 1
ATOM 724 N N . GLY A 1 91 ? -18.947 30.796 20.036 1.00 39.94 91 GLY A N 1
ATOM 725 C CA . GLY A 1 91 ? -19.808 31.951 19.793 1.00 39.94 91 GLY A CA 1
ATOM 726 C C . GLY A 1 91 ? -19.486 32.512 18.413 1.00 39.94 91 GLY A C 1
ATOM 727 O O . GLY A 1 91 ? -18.426 33.101 18.236 1.00 39.94 91 GLY A O 1
ATOM 728 N N . ILE A 1 92 ? -20.355 32.309 17.421 1.00 41.06 92 ILE A N 1
ATOM 729 C CA . ILE A 1 92 ? -20.174 32.948 16.110 1.00 41.06 92 ILE A CA 1
ATOM 730 C C . ILE A 1 92 ? -20.640 34.400 16.246 1.00 41.06 92 ILE A C 1
ATOM 732 O O . ILE A 1 92 ? -21.840 34.659 16.317 1.00 41.06 92 ILE A O 1
ATOM 736 N N . VAL A 1 93 ? -19.699 35.342 16.299 1.00 35.22 93 VAL A N 1
ATOM 737 C CA . VAL A 1 93 ? -19.973 36.778 16.165 1.00 35.22 93 VAL A CA 1
ATOM 738 C C . VAL A 1 93 ? -19.240 37.276 14.919 1.00 35.22 93 VAL A C 1
ATOM 740 O O . VAL A 1 93 ? -18.022 37.395 14.934 1.00 35.22 93 VAL A O 1
ATOM 743 N N . GLY A 1 94 ? -19.992 37.570 13.854 1.00 37.09 94 GLY A N 1
ATOM 744 C CA . GLY A 1 94 ? -19.488 38.218 12.634 1.00 37.09 94 GLY A CA 1
ATOM 745 C C . GLY A 1 94 ? -18.835 37.297 11.591 1.00 37.09 94 GLY A C 1
ATOM 746 O O . GLY A 1 94 ? -18.512 36.143 11.858 1.00 37.09 94 GLY A O 1
ATOM 747 N N . GLU A 1 95 ? -18.671 37.835 10.376 1.00 37.62 95 GLU A N 1
ATOM 748 C CA . GLU A 1 95 ? -18.221 37.143 9.149 1.00 37.62 95 GLU A CA 1
ATOM 749 C C . GLU A 1 95 ? -16.744 36.693 9.160 1.00 37.62 95 GLU A C 1
ATOM 751 O O . GLU A 1 95 ? -16.299 36.004 8.247 1.00 37.62 95 GLU A O 1
ATOM 756 N N . GLU A 1 96 ? -15.991 36.987 10.223 1.00 36.09 96 GLU A N 1
ATOM 757 C CA . GLU A 1 96 ? -14.661 36.426 10.458 1.00 36.09 96 GLU A CA 1
ATOM 758 C C . GLU A 1 96 ? -14.637 35.690 11.802 1.00 36.09 96 GLU A C 1
ATOM 760 O O . GLU A 1 96 ? -14.816 36.283 12.864 1.00 36.09 96 GLU A O 1
ATOM 765 N N . SER A 1 97 ? -14.388 34.378 11.774 1.00 41.41 97 SER A N 1
ATOM 766 C CA . SER A 1 97 ? -14.235 33.554 12.980 1.00 41.41 97 SER A CA 1
ATOM 767 C C . SER A 1 97 ? -12.887 33.827 13.666 1.00 41.41 97 SER A C 1
ATOM 769 O O . SER A 1 97 ? -11.982 32.999 13.618 1.00 41.41 97 SER A O 1
ATOM 771 N N . ARG A 1 98 ? -12.744 35.004 14.283 1.00 39.75 98 ARG A N 1
ATOM 772 C CA . ARG A 1 98 ? -11.587 35.426 15.100 1.00 39.75 98 ARG A CA 1
ATOM 773 C C . ARG A 1 98 ? -11.984 35.642 16.566 1.00 39.75 98 ARG A C 1
ATOM 775 O O . ARG A 1 98 ? -11.675 36.668 17.161 1.00 39.75 98 ARG A O 1
ATOM 782 N N . GLY A 1 99 ? -12.764 34.719 17.123 1.00 40.09 99 GLY A N 1
ATOM 783 C CA . GLY A 1 99 ? -13.279 34.815 18.492 1.00 40.09 99 GLY A CA 1
ATOM 784 C C . GLY A 1 99 ? -12.689 33.758 19.423 1.00 40.09 99 GLY A C 1
ATOM 785 O O . GLY A 1 99 ? -12.531 32.602 19.025 1.00 40.09 99 GLY A O 1
ATOM 786 N N . TRP A 1 100 ? -12.418 34.149 20.674 1.00 39.69 100 TRP A N 1
ATOM 787 C CA . TRP A 1 100 ? -12.041 33.259 21.777 1.00 39.69 100 TRP A CA 1
ATOM 788 C C . TRP A 1 100 ? -12.970 32.041 21.895 1.00 39.69 100 TRP A C 1
ATOM 790 O O . TRP A 1 100 ? -14.196 32.163 21.845 1.00 39.69 100 TRP A O 1
ATOM 800 N N . VAL A 1 101 ? -12.381 30.857 22.092 1.00 42.81 101 VAL A N 1
ATOM 801 C CA . VAL A 1 101 ? -13.123 29.608 22.314 1.00 42.81 101 VAL A CA 1
ATOM 802 C C . VAL A 1 101 ? -13.349 29.431 23.813 1.00 42.81 101 VAL A C 1
ATOM 804 O O . VAL A 1 101 ? -12.411 29.159 24.557 1.00 42.81 101 VAL A O 1
ATOM 807 N N . ASN A 1 102 ? -14.599 29.554 24.257 1.00 41.88 102 ASN A N 1
ATOM 808 C CA . ASN A 1 102 ? -14.976 29.225 25.631 1.00 41.88 102 ASN A CA 1
ATOM 809 C C . ASN A 1 102 ? -15.146 27.704 25.763 1.00 41.88 102 ASN A C 1
ATOM 811 O O . ASN A 1 102 ? -15.699 27.062 24.872 1.00 41.88 102 ASN A O 1
ATOM 815 N N . PHE A 1 103 ? -14.722 27.100 26.875 1.00 46.75 103 PHE A N 1
ATOM 816 C CA . PHE A 1 103 ? -14.893 25.661 27.117 1.00 46.75 103 PHE A CA 1
ATOM 817 C C . PHE A 1 103 ? -15.870 25.419 28.264 1.00 46.75 103 PHE A C 1
ATOM 819 O O . PHE A 1 103 ? -15.692 25.937 29.364 1.00 46.75 103 PHE A O 1
ATOM 826 N N . ALA A 1 104 ? -16.889 24.587 28.032 1.00 44.03 104 ALA A N 1
ATOM 827 C CA . ALA A 1 104 ? -17.738 24.091 29.111 1.00 44.03 104 ALA A CA 1
ATOM 828 C C . ALA A 1 104 ? -17.312 22.682 29.516 1.00 44.03 104 ALA A C 1
ATOM 830 O O . ALA A 1 104 ? -17.363 21.755 28.702 1.00 44.03 104 ALA A O 1
ATOM 831 N N . ILE A 1 105 ? -16.946 22.535 30.788 1.00 44.12 105 ILE A N 1
ATOM 832 C CA . ILE A 1 105 ? -16.694 21.252 31.443 1.00 44.12 105 ILE A CA 1
ATOM 833 C C . ILE A 1 105 ? -17.925 20.922 32.287 1.00 44.12 105 ILE A C 1
ATOM 835 O O . ILE A 1 105 ? -18.364 21.739 33.095 1.00 44.12 105 ILE A O 1
ATOM 839 N N . LYS A 1 106 ? -18.522 19.748 32.064 1.00 48.81 106 LYS A N 1
ATOM 840 C CA . LYS A 1 106 ? -19.702 19.281 32.807 1.00 48.81 106 LYS A CA 1
ATOM 841 C C . LYS A 1 106 ? -19.430 17.918 33.432 1.00 48.81 106 LYS A C 1
ATOM 843 O O . LYS A 1 106 ? -18.951 17.013 32.745 1.00 48.81 106 LYS A O 1
ATOM 848 N N . TRP A 1 107 ? -19.787 17.787 34.708 1.00 34.72 107 TRP A N 1
ATOM 849 C CA . TRP A 1 107 ? -19.886 16.512 35.414 1.00 34.72 107 TRP A CA 1
ATOM 850 C C . TRP A 1 107 ? -21.178 15.803 35.004 1.00 34.72 107 TRP A C 1
ATOM 852 O O . TRP A 1 107 ? -22.255 16.397 35.088 1.00 34.72 107 TRP A O 1
ATOM 862 N N . ASN A 1 108 ? -21.075 14.553 34.547 1.00 40.50 108 ASN A N 1
ATOM 863 C CA . ASN A 1 108 ? -22.234 13.752 34.158 1.00 40.50 108 ASN A CA 1
ATOM 864 C C . ASN A 1 108 ? -22.386 12.564 35.119 1.00 40.50 108 ASN A C 1
ATOM 866 O O . ASN A 1 108 ? -21.667 11.574 34.989 1.00 40.50 108 ASN A O 1
ATOM 870 N N . PRO A 1 109 ? -23.325 12.609 36.076 1.00 34.66 109 PRO A N 1
ATOM 871 C CA . PRO A 1 109 ? -23.599 11.455 36.916 1.00 34.66 109 PRO A CA 1
ATOM 872 C C . PRO A 1 109 ? -24.326 10.372 36.104 1.00 34.66 109 PRO A C 1
ATOM 874 O O . PRO A 1 109 ? -25.492 10.521 35.746 1.00 34.66 109 PRO A O 1
ATOM 877 N N . LYS A 1 110 ? -23.606 9.276 35.830 1.00 39.34 110 LYS A N 1
ATOM 878 C CA . LYS A 1 110 ? -24.089 7.978 35.326 1.00 39.34 110 LYS A CA 1
ATOM 879 C C . LYS A 1 110 ? -25.038 8.062 34.127 1.00 39.34 110 LYS A C 1
ATOM 881 O O . LYS A 1 110 ? -26.232 7.790 34.234 1.00 39.34 110 LYS A O 1
ATOM 886 N N . GLN A 1 111 ? -24.476 8.288 32.945 1.00 33.50 111 GLN A N 1
ATOM 887 C CA . GLN A 1 111 ? -25.016 7.641 31.754 1.00 33.50 111 GLN A CA 1
ATOM 888 C C . GLN A 1 111 ? -24.067 6.509 31.385 1.00 33.50 111 GLN A C 1
ATOM 890 O O . GLN A 1 111 ? -22.865 6.694 31.294 1.00 33.50 111 GLN A O 1
ATOM 895 N N . ILE A 1 112 ? -24.601 5.311 31.182 1.00 38.06 112 ILE A N 1
ATOM 896 C CA . ILE A 1 112 ? -23.854 4.243 30.523 1.00 38.06 112 ILE A CA 1
ATOM 897 C C . ILE A 1 112 ? -23.659 4.716 29.077 1.00 38.06 112 ILE A C 1
ATOM 899 O O . ILE A 1 112 ? -24.553 4.540 28.246 1.00 38.06 112 ILE A O 1
ATOM 903 N N . VAL A 1 113 ? -22.546 5.389 28.776 1.00 32.78 113 VAL A N 1
ATOM 904 C CA . VAL A 1 113 ? -22.281 5.905 27.429 1.00 32.78 113 VAL A CA 1
ATOM 905 C C . VAL A 1 113 ? -21.281 5.006 26.721 1.00 32.78 113 VAL A C 1
ATOM 907 O O . VAL A 1 113 ? -20.161 4.778 27.169 1.00 32.78 113 VAL A O 1
ATOM 910 N N . LYS A 1 114 ? -21.701 4.506 25.555 1.00 31.08 114 LYS A N 1
ATOM 911 C CA . LYS A 1 114 ? -20.797 3.981 24.529 1.00 31.08 114 LYS A CA 1
ATOM 912 C C . LYS A 1 114 ? -19.655 4.990 24.341 1.00 31.08 114 LYS A C 1
ATOM 914 O O . LYS A 1 114 ? -19.959 6.178 24.221 1.00 31.08 114 LYS A O 1
ATOM 919 N N . PRO A 1 115 ? -18.387 4.546 24.280 1.00 27.31 115 PRO A N 1
ATOM 920 C CA . PRO A 1 115 ? -17.243 5.445 24.239 1.00 27.31 115 PRO A CA 1
ATOM 921 C C . PRO A 1 115 ? -17.441 6.486 23.139 1.00 27.31 115 PRO A C 1
ATOM 923 O O . PRO A 1 115 ? -17.666 6.127 21.979 1.00 27.31 115 PRO A O 1
ATOM 926 N N . LEU A 1 116 ? -17.388 7.766 23.523 1.00 31.03 116 LEU A N 1
ATOM 927 C CA . LEU A 1 116 ? -17.333 8.898 22.605 1.00 31.03 116 LEU A CA 1
ATOM 928 C C . LEU A 1 116 ? -16.193 8.619 21.624 1.00 31.03 116 LEU A C 1
ATOM 930 O O . LEU A 1 116 ? -15.017 8.623 21.980 1.00 31.03 116 LEU A O 1
ATOM 934 N N . THR A 1 117 ? -16.557 8.255 20.396 1.00 33.28 117 THR A N 1
ATOM 935 C CA . THR A 1 117 ? -15.621 7.785 19.382 1.00 33.28 117 THR A CA 1
ATOM 936 C C . THR A 1 117 ? -14.682 8.916 19.001 1.00 33.28 117 THR A C 1
ATOM 938 O O . THR A 1 117 ? -15.023 9.742 18.153 1.00 33.28 117 THR A O 1
ATOM 941 N N . PHE A 1 118 ? -13.471 8.905 19.565 1.00 33.94 118 PHE A N 1
ATOM 942 C CA . PHE A 1 118 ? -12.306 9.494 18.918 1.00 33.94 118 PHE A CA 1
ATOM 943 C C . PHE A 1 118 ? -12.352 9.052 17.455 1.00 33.94 118 PHE A C 1
ATOM 945 O O . PHE A 1 118 ? -12.595 7.868 17.168 1.00 33.94 118 PHE A O 1
ATOM 952 N N . ARG A 1 119 ? -12.206 9.983 16.508 1.00 38.59 119 ARG A N 1
ATOM 953 C CA . ARG A 1 119 ? -12.122 9.629 15.091 1.00 38.59 119 ARG A CA 1
ATOM 954 C C . ARG A 1 119 ? -10.806 8.878 14.919 1.00 38.59 119 ARG A C 1
ATOM 956 O O . ARG A 1 119 ? -9.828 9.476 14.504 1.00 38.59 119 ARG A O 1
ATOM 963 N N . LYS A 1 120 ? -10.806 7.572 15.227 1.00 51.47 120 LYS A N 1
ATOM 964 C CA . LYS A 1 120 ? -9.628 6.712 15.115 1.00 51.47 120 LYS A CA 1
ATOM 965 C C . LYS A 1 120 ? -9.001 6.960 13.754 1.00 51.47 120 LYS A C 1
ATOM 967 O O . LYS A 1 120 ? -9.722 6.905 12.732 1.00 51.47 120 LYS A O 1
ATOM 972 N N . MET A 1 121 ? -7.714 7.270 13.784 1.00 70.50 121 MET A N 1
ATOM 973 C CA . MET A 1 121 ? -6.895 7.487 12.603 1.00 70.50 121 MET A CA 1
ATOM 974 C C . MET A 1 121 ? -6.991 6.248 11.701 1.00 70.50 121 MET A C 1
ATOM 976 O O . MET A 1 121 ? -7.390 5.155 12.132 1.00 70.50 121 MET A O 1
ATOM 980 N N . LYS A 1 122 ? -6.776 6.411 10.399 1.00 81.38 122 LYS A N 1
ATOM 981 C CA . LYS A 1 122 ? -6.955 5.310 9.444 1.00 81.38 122 LYS A CA 1
ATOM 982 C C . LYS A 1 122 ? -5.947 4.207 9.717 1.00 81.38 122 LYS A C 1
ATOM 984 O O . LYS A 1 122 ? -6.342 3.044 9.669 1.00 81.38 122 LYS A O 1
ATOM 989 N N . VAL A 1 123 ? -4.731 4.562 10.110 1.00 74.88 123 VAL A N 1
ATOM 990 C CA . VAL A 1 123 ? -3.681 3.627 10.521 1.00 74.88 123 VAL A CA 1
ATOM 991 C C . VAL A 1 123 ? -4.118 2.826 11.747 1.00 74.88 123 VAL A C 1
ATOM 993 O O . VAL A 1 123 ? -4.064 1.602 11.722 1.00 74.88 123 VAL A O 1
ATOM 996 N N . GLU A 1 124 ? -4.676 3.462 12.781 1.00 78.00 124 GLU A N 1
ATOM 997 C CA . GLU A 1 124 ? -5.194 2.754 13.967 1.00 78.00 124 GLU A CA 1
ATOM 998 C C . GLU A 1 124 ? -6.336 1.792 13.629 1.00 78.00 124 GLU A C 1
ATOM 1000 O O . GLU A 1 124 ? -6.438 0.689 14.173 1.00 78.00 124 GLU A O 1
ATOM 1005 N N . LYS A 1 125 ? -7.227 2.205 12.720 1.00 84.50 125 LYS A N 1
ATOM 1006 C CA . LYS A 1 125 ? -8.315 1.346 12.239 1.00 84.50 125 LYS A CA 1
ATOM 1007 C C . LYS A 1 125 ? -7.770 0.149 11.476 1.00 84.50 125 LYS A C 1
ATOM 1009 O O . LYS A 1 125 ? -8.264 -0.954 11.697 1.00 84.50 125 LYS A O 1
ATOM 1014 N N . LEU A 1 126 ? -6.804 0.367 10.586 1.00 88.88 126 LEU A N 1
ATOM 1015 C CA . LEU A 1 126 ? -6.177 -0.687 9.797 1.00 88.88 126 LEU A CA 1
ATOM 1016 C C . LEU A 1 126 ? -5.429 -1.672 10.700 1.00 88.88 126 LEU A C 1
ATOM 1018 O O . LEU A 1 126 ? -5.702 -2.867 10.630 1.00 88.88 126 LEU A O 1
ATOM 1022 N N . ALA A 1 127 ? -4.610 -1.166 11.623 1.00 85.06 127 ALA A N 1
ATOM 1023 C CA . ALA A 1 127 ? -3.916 -1.956 12.637 1.00 85.06 127 ALA A CA 1
ATOM 1024 C C . ALA A 1 127 ? -4.896 -2.843 13.415 1.00 85.06 127 ALA A C 1
ATOM 1026 O O . ALA A 1 127 ? -4.712 -4.054 13.502 1.00 85.06 127 ALA A O 1
ATOM 1027 N N . GLY A 1 128 ? -6.019 -2.276 13.870 1.00 85.50 128 GLY A N 1
ATOM 1028 C CA . GLY A 1 128 ? -7.069 -3.042 14.540 1.00 85.50 128 GLY A CA 1
ATOM 1029 C C . GLY A 1 128 ? -7.711 -4.127 13.664 1.00 85.50 128 GLY A C 1
ATOM 1030 O O . GLY A 1 128 ? -8.058 -5.190 14.177 1.00 85.50 128 GLY A O 1
ATOM 1031 N N . LYS A 1 129 ? -7.862 -3.906 12.348 1.00 90.81 129 LYS A N 1
ATOM 1032 C CA . LYS A 1 129 ? -8.361 -4.939 11.417 1.00 90.81 129 LYS A CA 1
ATOM 1033 C C . LYS A 1 129 ? -7.369 -6.081 11.202 1.00 90.81 129 LYS A C 1
ATOM 1035 O O . LYS A 1 129 ? -7.827 -7.197 10.968 1.00 90.81 129 LYS A O 1
ATOM 1040 N N . MET A 1 130 ? -6.076 -5.788 11.310 1.00 92.00 130 MET A N 1
ATOM 1041 C CA . MET A 1 130 ? -4.962 -6.736 11.189 1.00 92.00 130 MET A CA 1
ATOM 1042 C C . MET A 1 130 ? -4.529 -7.338 12.535 1.00 92.00 130 MET A C 1
ATOM 1044 O O . MET A 1 130 ? -3.643 -8.179 12.571 1.00 92.00 130 MET A O 1
ATOM 1048 N N . LYS A 1 131 ? -5.156 -6.931 13.652 1.00 88.75 131 LYS A N 1
ATOM 1049 C CA . LYS A 1 131 ? -4.766 -7.307 15.026 1.00 88.75 131 LYS A CA 1
ATOM 1050 C C . LYS A 1 131 ? -3.314 -6.935 15.369 1.00 88.75 131 LYS A C 1
ATOM 1052 O O . LYS A 1 131 ? -2.642 -7.636 16.118 1.00 88.75 131 LYS A O 1
ATOM 1057 N N . MET A 1 132 ? -2.857 -5.806 14.841 1.00 82.25 132 MET A N 1
ATOM 1058 C CA . MET A 1 132 ? -1.534 -5.232 15.079 1.00 82.25 132 MET A CA 1
ATOM 1059 C C . MET A 1 132 ? -1.650 -3.905 15.836 1.00 82.25 132 MET A C 1
ATOM 1061 O O . MET A 1 132 ? -2.743 -3.362 16.022 1.00 82.25 132 MET A O 1
ATOM 1065 N N . THR A 1 133 ? -0.509 -3.349 16.235 1.00 76.00 133 THR A N 1
ATOM 1066 C CA . THR A 1 133 ? -0.409 -1.946 16.664 1.00 76.00 133 THR A CA 1
ATOM 1067 C C . THR A 1 133 ? 0.012 -1.057 15.483 1.00 76.00 133 THR A C 1
ATOM 1069 O O . THR A 1 133 ? 0.652 -1.563 14.555 1.00 76.00 133 THR A O 1
ATOM 1072 N N . PRO A 1 134 ? -0.292 0.256 15.496 1.00 73.25 134 PRO A N 1
ATOM 1073 C CA . PRO A 1 134 ? 0.139 1.186 14.446 1.00 73.25 134 PRO A CA 1
ATOM 1074 C C . PRO A 1 134 ? 1.637 1.108 14.122 1.00 73.25 134 PRO A C 1
ATOM 1076 O O . PRO A 1 134 ? 2.003 1.039 12.957 1.00 73.25 134 PRO A O 1
ATOM 1079 N N . MET A 1 135 ? 2.490 1.025 15.149 1.00 67.25 135 MET A N 1
ATOM 1080 C CA . MET A 1 135 ? 3.952 1.000 14.998 1.00 67.25 135 MET A CA 1
ATOM 1081 C C . MET A 1 135 ? 4.495 -0.327 14.453 1.00 67.25 135 MET A C 1
ATOM 1083 O O . MET A 1 135 ? 5.630 -0.385 13.995 1.00 67.25 135 MET A O 1
ATOM 1087 N N . THR A 1 136 ? 3.699 -1.396 14.519 1.00 78.94 136 THR A N 1
ATOM 1088 C CA . THR A 1 136 ? 4.083 -2.732 14.034 1.00 78.94 136 THR A CA 1
ATOM 1089 C C . THR A 1 136 ? 3.561 -3.032 12.633 1.00 78.94 136 THR A C 1
ATOM 1091 O O . THR A 1 136 ? 3.917 -4.061 12.071 1.00 78.94 136 THR A O 1
ATOM 1094 N N . LEU A 1 137 ? 2.704 -2.173 12.070 1.00 78.94 137 LEU A N 1
ATOM 1095 C CA . LEU A 1 137 ? 2.276 -2.312 10.679 1.00 78.94 137 LEU A CA 1
ATOM 1096 C C . LEU A 1 137 ? 3.483 -2.209 9.736 1.00 78.94 137 LEU A C 1
ATOM 1098 O O . LEU A 1 137 ? 4.438 -1.494 10.057 1.00 78.94 137 LEU A O 1
ATOM 1102 N N . PRO A 1 138 ? 3.427 -2.825 8.543 1.00 82.69 138 PRO A N 1
ATOM 1103 C CA . PRO A 1 138 ? 4.391 -2.539 7.489 1.00 82.69 138 PRO A CA 1
ATOM 1104 C C . PRO A 1 138 ? 4.524 -1.030 7.285 1.00 82.69 138 PRO A C 1
ATOM 1106 O O . PRO A 1 138 ? 3.511 -0.340 7.176 1.00 82.69 138 PRO A O 1
ATOM 1109 N N . ILE A 1 139 ? 5.759 -0.527 7.193 1.00 78.56 139 ILE A N 1
ATOM 1110 C CA . ILE A 1 139 ? 6.076 0.902 7.020 1.00 78.56 139 ILE A CA 1
ATOM 1111 C C . ILE A 1 139 ? 5.148 1.618 6.018 1.00 78.56 139 ILE A C 1
ATOM 1113 O O . ILE A 1 139 ? 4.585 2.651 6.382 1.00 78.56 139 ILE A O 1
ATOM 1117 N N . PRO A 1 140 ? 4.883 1.105 4.796 1.00 79.56 140 PRO A N 1
ATOM 1118 C CA . PRO A 1 140 ? 4.012 1.816 3.856 1.00 79.56 140 PRO A CA 1
ATOM 1119 C C . PRO A 1 140 ? 2.543 1.899 4.309 1.00 79.56 140 PRO A C 1
ATOM 1121 O O . PRO A 1 140 ? 1.814 2.763 3.832 1.00 79.56 140 PRO A O 1
ATOM 1124 N N . MET A 1 141 ? 2.090 1.034 5.218 1.00 83.88 141 MET A N 1
ATOM 1125 C CA . MET A 1 141 ? 0.739 1.048 5.794 1.00 83.88 141 MET A CA 1
ATOM 1126 C C . MET A 1 141 ? 0.622 1.939 7.038 1.00 83.88 141 MET A C 1
ATOM 1128 O O . MET A 1 141 ? -0.488 2.128 7.537 1.00 83.88 141 MET A O 1
ATOM 1132 N N . GLN A 1 142 ? 1.739 2.485 7.533 1.00 81.38 142 GLN A N 1
ATOM 1133 C CA . GLN A 1 142 ? 1.760 3.482 8.609 1.00 81.38 142 GLN A CA 1
ATOM 1134 C C . GLN A 1 142 ? 1.411 4.894 8.106 1.00 81.38 142 GLN A C 1
ATOM 1136 O O . GLN A 1 142 ? 1.210 5.801 8.908 1.00 81.38 142 GLN A O 1
ATOM 1141 N N . ASP A 1 143 ? 1.303 5.084 6.788 1.00 82.50 143 ASP A N 1
ATOM 1142 C CA . ASP A 1 143 ? 0.804 6.314 6.176 1.00 82.50 143 ASP A CA 1
ATOM 1143 C C . ASP A 1 143 ? -0.736 6.359 6.170 1.00 82.50 143 ASP A C 1
ATOM 1145 O O . ASP A 1 143 ? -1.415 5.401 5.787 1.00 82.50 143 ASP A O 1
ATOM 1149 N N . GLU A 1 144 ? -1.305 7.503 6.557 1.00 80.88 144 GLU A N 1
ATOM 1150 C CA . GLU A 1 144 ? -2.756 7.686 6.678 1.00 80.88 144 GLU A CA 1
ATOM 1151 C C . GLU A 1 144 ? -3.506 7.550 5.349 1.00 80.88 144 GLU A C 1
ATOM 1153 O O . GLU A 1 144 ? -4.629 7.030 5.326 1.00 80.88 144 GLU A O 1
ATOM 1158 N N . ASN A 1 145 ? -2.910 7.981 4.235 1.00 83.06 145 ASN A N 1
ATOM 1159 C CA . ASN A 1 145 ? -3.554 7.909 2.925 1.00 83.06 145 ASN A CA 1
ATOM 1160 C C . ASN A 1 145 ? -3.575 6.470 2.414 1.00 83.06 145 ASN A C 1
ATOM 1162 O O . ASN A 1 145 ? -4.625 5.987 1.975 1.00 83.06 145 ASN A O 1
ATOM 1166 N N . ASN A 1 146 ? -2.460 5.757 2.556 1.00 86.25 146 ASN A N 1
ATOM 1167 C CA . ASN A 1 146 ? -2.363 4.340 2.215 1.00 86.25 146 ASN A CA 1
ATOM 1168 C C . ASN A 1 146 ? -3.317 3.505 3.075 1.00 86.25 146 ASN A C 1
ATOM 1170 O O . ASN A 1 146 ? -4.101 2.710 2.548 1.00 86.25 146 ASN A O 1
ATOM 1174 N N . ALA A 1 147 ? -3.349 3.747 4.389 1.00 87.50 147 ALA A N 1
ATOM 1175 C CA . ALA A 1 147 ? -4.278 3.068 5.284 1.00 87.50 147 ALA A CA 1
ATOM 1176 C C . ALA A 1 147 ? -5.743 3.365 4.924 1.00 87.50 147 ALA A C 1
ATOM 1178 O O . ALA A 1 147 ? -6.596 2.471 4.937 1.00 87.50 147 ALA A O 1
ATOM 1179 N N . ALA A 1 148 ? -6.060 4.610 4.549 1.00 87.94 148 ALA A N 1
ATOM 1180 C CA . ALA A 1 148 ? -7.389 4.976 4.073 1.00 87.94 148 ALA A CA 1
ATOM 1181 C C . ALA A 1 148 ? -7.768 4.239 2.784 1.00 87.94 148 ALA A C 1
ATOM 1183 O O . ALA A 1 148 ? -8.920 3.806 2.662 1.00 87.94 148 ALA A O 1
ATOM 1184 N N . LEU A 1 149 ? -6.834 4.113 1.838 1.00 92.44 149 LEU A N 1
ATOM 1185 C CA . LEU A 1 149 ? -7.033 3.418 0.569 1.00 92.44 149 LEU A CA 1
ATOM 1186 C C . LEU A 1 149 ? -7.309 1.930 0.800 1.00 92.44 149 LEU A C 1
ATOM 1188 O O . LEU A 1 149 ? -8.337 1.435 0.339 1.00 92.44 149 LEU A O 1
ATOM 1192 N N . ILE A 1 150 ? -6.474 1.256 1.596 1.00 94.81 150 ILE A N 1
ATOM 1193 C CA . ILE A 1 150 ? -6.626 -0.168 1.937 1.00 94.81 150 ILE A CA 1
ATOM 1194 C C . ILE A 1 150 ? -7.959 -0.413 2.650 1.00 94.81 150 ILE A C 1
ATOM 1196 O O . ILE A 1 150 ? -8.719 -1.299 2.264 1.00 94.81 150 ILE A O 1
ATOM 1200 N N . LEU A 1 151 ? -8.319 0.416 3.637 1.00 94.69 151 LEU A N 1
ATOM 1201 C CA . LEU A 1 151 ? -9.605 0.295 4.336 1.00 94.69 151 LEU A CA 1
ATOM 1202 C C . LEU A 1 151 ? -10.811 0.499 3.411 1.00 94.69 151 LEU A C 1
ATOM 1204 O O . LEU A 1 151 ? -11.858 -0.113 3.630 1.00 94.69 151 LEU A O 1
ATOM 1208 N N . LYS A 1 152 ? -10.711 1.389 2.417 1.00 94.62 152 LYS A N 1
ATOM 1209 C CA . LYS A 1 152 ? -11.764 1.584 1.409 1.00 94.62 152 LYS A CA 1
ATOM 1210 C C . LYS A 1 152 ? -11.838 0.380 0.465 1.00 94.62 152 LYS A C 1
ATOM 1212 O O . LYS A 1 152 ? -12.943 -0.099 0.222 1.00 94.62 152 LYS A O 1
ATOM 1217 N N . GLY A 1 153 ? -10.701 -0.137 0.004 1.00 94.50 153 GLY A N 1
ATOM 1218 C CA . GLY A 1 153 ? -10.638 -1.318 -0.860 1.00 94.50 153 GLY A CA 1
ATOM 1219 C C . GLY A 1 153 ? -11.197 -2.560 -0.175 1.00 94.50 153 GLY A C 1
ATOM 1220 O O . GLY A 1 153 ? -12.111 -3.190 -0.695 1.00 94.50 153 GLY A O 1
ATOM 1221 N N . ALA A 1 154 ? -10.789 -2.821 1.069 1.00 94.75 154 ALA A N 1
ATOM 1222 C CA . ALA A 1 154 ? -11.302 -3.927 1.878 1.00 94.75 154 ALA A CA 1
ATOM 1223 C C . ALA A 1 154 ? -12.824 -3.870 2.101 1.00 94.75 154 ALA A C 1
ATOM 1225 O O . ALA A 1 154 ? -13.475 -4.896 2.299 1.00 94.75 154 ALA A O 1
ATOM 1226 N N . LYS A 1 155 ? -13.444 -2.684 2.066 1.00 93.81 155 LYS A N 1
ATOM 1227 C CA . LYS A 1 155 ? -14.912 -2.574 2.096 1.00 93.81 155 LYS A CA 1
ATOM 1228 C C . LYS A 1 155 ? -15.561 -2.996 0.778 1.00 93.81 155 LYS A C 1
ATOM 1230 O O . LYS A 1 155 ? -16.651 -3.554 0.831 1.00 93.81 155 LYS A O 1
ATOM 1235 N N . ALA A 1 156 ? -14.910 -2.744 -0.355 1.00 93.06 156 ALA A N 1
ATOM 1236 C CA . ALA A 1 156 ? -15.390 -3.104 -1.690 1.00 93.06 156 ALA A CA 1
ATOM 1237 C C . ALA A 1 156 ? -15.119 -4.576 -2.065 1.00 93.06 156 ALA A C 1
ATOM 1239 O O . ALA A 1 156 ? -15.829 -5.136 -2.898 1.00 93.06 156 ALA A O 1
ATOM 1240 N N . MET A 1 157 ? -14.117 -5.197 -1.440 1.00 94.12 157 MET A N 1
ATOM 1241 C CA . MET A 1 157 ? -13.773 -6.617 -1.583 1.00 94.12 157 MET A CA 1
ATOM 1242 C C . MET A 1 157 ? -14.855 -7.529 -0.979 1.00 94.12 157 MET A C 1
ATOM 1244 O O . MET A 1 157 ? -15.394 -7.242 0.101 1.00 94.12 157 MET A O 1
ATOM 1248 N N . LYS A 1 158 ? -15.150 -8.657 -1.629 1.00 93.69 158 LYS A N 1
ATOM 1249 C CA . LYS A 1 158 ? -15.848 -9.792 -1.004 1.00 93.69 158 LYS A CA 1
ATOM 1250 C C . LYS A 1 158 ? -14.898 -10.522 -0.048 1.00 93.69 158 LYS A C 1
ATOM 1252 O O . LYS A 1 158 ? -13.702 -10.252 -0.026 1.00 93.69 158 LYS A O 1
ATOM 1257 N N . VAL A 1 159 ? -15.447 -11.379 0.813 1.00 92.31 159 VAL A N 1
ATOM 1258 C CA . VAL A 1 159 ? -14.605 -12.276 1.624 1.00 92.31 159 VAL A CA 1
ATOM 1259 C C . VAL A 1 159 ? -13.802 -13.151 0.662 1.00 92.31 159 VAL A C 1
ATOM 1261 O O . VAL A 1 159 ? -14.353 -13.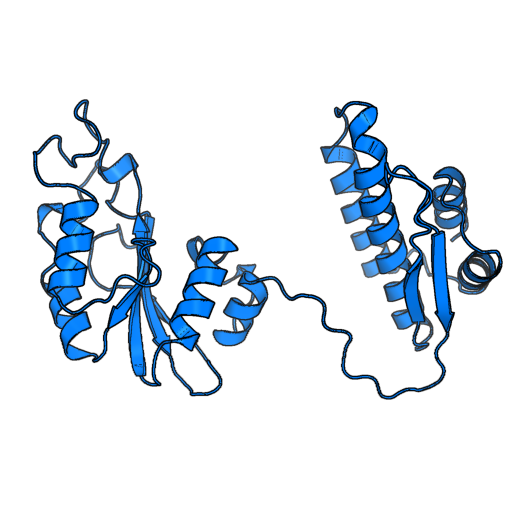567 -0.353 1.00 92.31 159 VAL A O 1
ATOM 1264 N N . ASP A 1 160 ? -12.521 -13.338 0.960 1.00 88.69 160 ASP A N 1
ATOM 1265 C CA . ASP A 1 160 ? -11.539 -14.066 0.148 1.00 88.69 160 ASP A CA 1
ATOM 1266 C C . ASP A 1 160 ? -11.157 -13.427 -1.202 1.00 88.69 160 ASP A C 1
ATOM 1268 O O . ASP A 1 160 ? -10.280 -13.964 -1.879 1.00 88.69 160 ASP A O 1
ATOM 1272 N N . ASP A 1 161 ? -11.720 -12.264 -1.575 1.00 93.31 161 ASP A N 1
ATOM 1273 C CA . ASP A 1 161 ? -11.152 -11.450 -2.662 1.00 93.31 161 ASP A CA 1
ATOM 1274 C C . ASP A 1 161 ? -9.736 -11.012 -2.229 1.00 93.31 161 ASP A C 1
ATOM 1276 O O . ASP A 1 161 ? -9.585 -10.456 -1.129 1.00 93.31 161 ASP A O 1
ATOM 1280 N N . PRO A 1 162 ? -8.699 -11.214 -3.059 1.00 95.19 162 PRO A N 1
ATOM 1281 C CA . PRO A 1 162 ? -7.365 -10.709 -2.781 1.00 95.19 162 PRO A CA 1
ATOM 1282 C C . PRO A 1 162 ? -7.133 -9.348 -3.452 1.00 95.19 162 PRO A C 1
ATOM 1284 O O . PRO A 1 162 ? -7.807 -8.959 -4.410 1.00 95.19 162 PRO A O 1
ATOM 1287 N N . ALA A 1 163 ? -6.147 -8.602 -2.969 1.00 96.19 163 ALA A N 1
ATOM 1288 C CA . ALA A 1 163 ? -5.686 -7.378 -3.609 1.00 96.19 163 ALA A CA 1
ATOM 1289 C C . ALA A 1 163 ? -4.163 -7.258 -3.551 1.00 96.19 163 ALA A C 1
ATOM 1291 O O . ALA A 1 163 ? -3.541 -7.733 -2.607 1.00 96.19 163 ALA A O 1
ATOM 1292 N N . ILE A 1 164 ? -3.566 -6.582 -4.530 1.00 95.25 164 ILE A N 1
ATOM 1293 C CA . ILE A 1 164 ? -2.163 -6.160 -4.483 1.00 95.25 164 ILE A CA 1
ATOM 1294 C C . ILE A 1 164 ? -2.131 -4.696 -4.063 1.00 95.25 164 ILE A C 1
ATOM 1296 O O . ILE A 1 164 ? -2.752 -3.854 -4.713 1.00 95.25 164 ILE A O 1
ATOM 1300 N N . PHE A 1 165 ? -1.389 -4.384 -3.007 1.00 95.06 165 PHE A N 1
ATOM 1301 C CA . PHE A 1 165 ? -1.025 -3.015 -2.663 1.00 95.06 165 PHE A CA 1
ATOM 1302 C C . PHE A 1 165 ? 0.445 -2.773 -3.013 1.00 95.06 165 PHE A C 1
ATOM 1304 O O . PHE A 1 165 ? 1.316 -3.532 -2.585 1.00 95.06 165 PHE A O 1
ATOM 1311 N N . VAL A 1 166 ? 0.716 -1.717 -3.782 1.00 94.19 166 VAL A N 1
ATOM 1312 C CA . VAL A 1 166 ? 2.060 -1.342 -4.236 1.00 94.19 166 VAL A CA 1
ATOM 1313 C C . VAL A 1 166 ? 2.360 0.092 -3.826 1.00 94.19 166 VAL A C 1
ATOM 1315 O O . VAL A 1 166 ? 1.597 1.010 -4.132 1.00 94.19 166 VAL A O 1
ATOM 1318 N N . LYS A 1 167 ? 3.515 0.299 -3.194 1.00 91.50 167 LYS A N 1
ATOM 1319 C CA . LYS A 1 167 ? 4.116 1.619 -3.004 1.00 91.50 167 LYS A CA 1
ATOM 1320 C C . LYS A 1 167 ? 5.255 1.790 -4.007 1.00 91.50 167 LYS A C 1
ATOM 1322 O O . LYS A 1 167 ? 6.376 1.353 -3.756 1.00 91.50 167 LYS A O 1
ATOM 1327 N N . TRP A 1 168 ? 4.955 2.416 -5.143 1.00 92.75 168 TRP A N 1
ATOM 1328 C CA . TRP A 1 168 ? 5.943 2.705 -6.188 1.00 92.75 168 TRP A CA 1
ATOM 1329 C C . TRP A 1 168 ? 7.087 3.576 -5.666 1.00 92.75 168 TRP A C 1
ATOM 1331 O O . TRP A 1 168 ? 6.876 4.433 -4.802 1.00 92.75 168 TRP A O 1
ATOM 1341 N N . ASP A 1 169 ? 8.280 3.355 -6.210 1.00 91.88 169 ASP A N 1
ATOM 1342 C CA . ASP A 1 169 ? 9.460 4.174 -5.957 1.00 91.88 169 ASP A CA 1
ATOM 1343 C C . ASP A 1 169 ? 9.856 4.885 -7.253 1.00 91.88 169 ASP A C 1
ATOM 1345 O O . ASP A 1 169 ? 10.190 4.249 -8.251 1.00 91.88 169 ASP A O 1
ATOM 1349 N N . ALA A 1 170 ? 9.795 6.216 -7.240 1.00 92.38 170 ALA A N 1
ATOM 1350 C CA . ALA A 1 170 ? 10.141 7.031 -8.398 1.00 92.38 170 ALA A CA 1
ATOM 1351 C C . ALA A 1 170 ? 11.613 6.862 -8.801 1.00 92.38 170 ALA A C 1
ATOM 1353 O O . ALA A 1 170 ? 11.928 6.962 -9.987 1.00 92.38 170 ALA A O 1
ATOM 1354 N N . ASN A 1 171 ? 12.501 6.553 -7.849 1.00 93.31 171 ASN A N 1
ATOM 1355 C CA . ASN A 1 171 ? 13.920 6.341 -8.132 1.00 93.31 171 ASN A CA 1
ATOM 1356 C C . ASN A 1 171 ? 14.144 5.111 -9.020 1.00 93.31 171 ASN A C 1
ATOM 1358 O O . ASN A 1 171 ? 15.068 5.105 -9.826 1.00 93.31 171 ASN A O 1
ATOM 1362 N N . GLY A 1 172 ? 13.272 4.100 -8.936 1.00 93.69 172 GLY A N 1
ATOM 1363 C CA . GLY A 1 172 ? 13.337 2.903 -9.778 1.00 93.69 172 GLY A CA 1
ATOM 1364 C C . GLY A 1 172 ? 12.995 3.133 -11.252 1.00 93.69 172 GLY A C 1
ATOM 1365 O O . GLY A 1 172 ? 13.131 2.205 -12.048 1.00 93.69 172 GLY A O 1
ATOM 1366 N N . PHE A 1 173 ? 12.537 4.333 -11.613 1.00 94.81 173 PHE A N 1
ATOM 1367 C CA . PHE A 1 173 ? 12.226 4.746 -12.988 1.00 94.81 173 PHE A CA 1
ATOM 1368 C C . PHE A 1 173 ? 12.988 6.005 -13.411 1.00 94.81 173 PHE A C 1
ATOM 1370 O O . PHE A 1 173 ? 12.759 6.526 -14.494 1.00 94.81 173 PHE A O 1
ATOM 1377 N N . ASN A 1 174 ? 13.850 6.524 -12.542 1.00 94.12 174 ASN A N 1
ATOM 1378 C CA . ASN A 1 174 ? 14.647 7.724 -12.775 1.00 94.12 174 ASN A CA 1
ATOM 1379 C C . ASN A 1 174 ? 16.117 7.435 -12.432 1.00 94.12 174 ASN A C 1
ATOM 1381 O O . ASN A 1 174 ? 16.822 8.267 -11.868 1.00 94.12 174 ASN A O 1
ATOM 1385 N N . ASP A 1 175 ? 16.565 6.218 -12.748 1.00 90.88 175 ASP A N 1
ATOM 1386 C CA . ASP A 1 175 ? 17.924 5.722 -12.518 1.00 90.88 175 ASP A CA 1
ATOM 1387 C C . ASP A 1 175 ? 18.929 6.200 -13.585 1.00 90.88 175 ASP A C 1
ATOM 1389 O O . ASP A 1 175 ? 20.139 6.046 -13.424 1.00 90.88 175 ASP A O 1
ATOM 1393 N N . THR A 1 176 ? 18.438 6.825 -14.659 1.00 93.12 176 THR A N 1
ATOM 1394 C CA . THR A 1 176 ? 19.244 7.412 -15.739 1.00 93.12 176 THR A CA 1
ATOM 1395 C C . THR A 1 176 ? 18.811 8.853 -16.036 1.00 93.12 176 THR A C 1
ATOM 1397 O O . THR A 1 176 ? 17.899 9.386 -15.412 1.00 93.12 176 THR A O 1
ATOM 1400 N N . VAL A 1 177 ? 19.447 9.497 -17.023 1.00 91.19 177 VAL A N 1
ATOM 1401 C CA . VAL A 1 177 ? 19.057 10.842 -17.493 1.00 91.19 177 VAL A CA 1
ATOM 1402 C C . VAL A 1 177 ? 17.679 10.883 -18.164 1.00 91.19 177 VAL A C 1
ATOM 1404 O O . VAL A 1 177 ? 17.075 11.951 -18.248 1.00 91.19 177 VAL A O 1
ATOM 1407 N N . ALA A 1 178 ? 17.186 9.748 -18.666 1.00 92.38 178 ALA A N 1
ATOM 1408 C CA . ALA A 1 178 ? 15.853 9.657 -19.242 1.00 92.38 178 ALA A CA 1
ATOM 1409 C C . ALA A 1 178 ? 14.824 9.480 -18.117 1.00 92.38 178 ALA A C 1
ATOM 1411 O O . ALA A 1 178 ? 14.902 8.529 -17.343 1.00 92.38 178 ALA A O 1
ATOM 1412 N N . GLN A 1 179 ? 13.880 10.417 -18.032 1.00 93.56 179 GLN A N 1
ATOM 1413 C CA . GLN A 1 179 ? 12.898 10.477 -16.949 1.00 93.56 179 GLN A CA 1
ATOM 1414 C C . GLN A 1 179 ? 11.771 9.456 -17.119 1.00 93.56 179 GLN A C 1
ATOM 1416 O O . GLN A 1 179 ? 11.328 9.178 -18.235 1.00 93.56 179 GLN A O 1
ATOM 1421 N N . ASP A 1 180 ? 11.279 8.950 -15.988 1.00 94.94 180 ASP A N 1
ATOM 1422 C CA . ASP A 1 180 ? 10.128 8.046 -15.857 1.00 94.94 180 ASP A CA 1
ATOM 1423 C C . ASP A 1 180 ? 10.227 6.724 -16.639 1.00 94.94 180 ASP A C 1
ATOM 1425 O O . ASP A 1 180 ? 9.225 6.029 -16.857 1.00 94.94 180 ASP A O 1
ATOM 1429 N N . VAL A 1 181 ? 11.440 6.342 -17.029 1.00 95.94 181 VAL A N 1
ATOM 1430 C CA . VAL A 1 181 ? 11.764 5.080 -17.688 1.00 95.94 181 VAL A CA 1
ATOM 1431 C C . VAL A 1 181 ? 12.897 4.382 -16.950 1.00 95.94 181 VAL A C 1
ATOM 1433 O O . VAL A 1 181 ? 14.023 4.872 -16.873 1.00 95.94 181 VAL A O 1
ATOM 1436 N N . ARG A 1 182 ? 12.616 3.177 -16.457 1.00 96.31 182 ARG A N 1
ATOM 1437 C CA . ARG A 1 182 ? 13.646 2.334 -15.855 1.00 96.31 182 ARG A CA 1
ATOM 1438 C C . ARG A 1 182 ? 14.720 2.010 -16.889 1.00 96.31 182 ARG A C 1
ATOM 1440 O O . ARG A 1 182 ? 14.398 1.714 -18.046 1.00 96.31 182 ARG A O 1
ATOM 1447 N N . ASN A 1 183 ? 15.985 2.053 -16.479 1.00 95.38 183 ASN A N 1
ATOM 1448 C CA . ASN A 1 183 ? 17.148 1.778 -17.328 1.00 95.38 183 ASN A CA 1
ATOM 1449 C C . ASN A 1 183 ? 17.256 2.694 -18.565 1.00 95.38 183 ASN A C 1
ATOM 1451 O O . ASN A 1 183 ? 17.978 2.374 -19.509 1.00 95.38 183 ASN A O 1
ATOM 1455 N N . GLY A 1 184 ? 16.495 3.794 -18.622 1.00 95.56 184 GLY A N 1
ATOM 1456 C CA . GLY A 1 184 ? 16.404 4.650 -19.807 1.00 95.56 184 GLY A CA 1
ATOM 1457 C C . GLY A 1 184 ? 15.699 4.014 -21.013 1.00 95.56 184 GLY A C 1
ATOM 1458 O O . GLY A 1 184 ? 15.780 4.545 -22.122 1.00 95.56 184 GLY A O 1
ATOM 1459 N N . VAL A 1 185 ? 15.012 2.879 -20.838 1.00 96.75 185 VAL A N 1
ATOM 1460 C CA . VAL A 1 185 ? 14.396 2.128 -21.943 1.00 96.75 185 VAL A CA 1
ATOM 1461 C C . VAL A 1 185 ? 12.924 2.504 -22.105 1.00 96.75 185 VAL A C 1
ATOM 1463 O O . VAL A 1 185 ? 12.103 2.306 -21.206 1.00 96.75 185 VAL A O 1
ATOM 1466 N N . ALA A 1 186 ? 12.561 2.978 -23.300 1.00 96.50 186 ALA A N 1
ATOM 1467 C CA . ALA A 1 186 ? 11.180 3.306 -23.640 1.00 96.50 186 ALA A CA 1
ATOM 1468 C C . ALA A 1 186 ? 10.233 2.119 -23.371 1.00 96.50 186 ALA A C 1
ATOM 1470 O O . ALA A 1 186 ? 10.471 0.993 -23.804 1.00 96.50 186 ALA A O 1
ATOM 1471 N N . GLY A 1 187 ? 9.144 2.383 -22.644 1.00 95.38 187 GLY A N 1
ATOM 1472 C CA . GLY A 1 187 ? 8.151 1.374 -22.266 1.00 95.38 187 GLY A CA 1
ATOM 1473 C C . GLY A 1 187 ? 8.373 0.721 -20.896 1.00 95.38 187 GLY A C 1
ATOM 1474 O O . GLY A 1 187 ? 7.418 0.166 -20.355 1.00 95.38 187 GLY A O 1
ATOM 1475 N N . GLN A 1 188 ? 9.549 0.852 -20.271 1.00 97.25 188 GLN A N 1
ATOM 1476 C CA . GLN A 1 188 ? 9.790 0.378 -18.897 1.00 97.25 188 GLN A CA 1
ATOM 1477 C C . GLN A 1 188 ? 9.301 1.403 -17.859 1.00 97.25 188 GLN A C 1
ATOM 1479 O O . GLN A 1 188 ? 10.079 1.992 -17.117 1.00 97.25 188 GLN A O 1
ATOM 1484 N N . THR A 1 189 ? 7.991 1.657 -17.840 1.00 97.38 189 THR A N 1
ATOM 1485 C CA . THR A 1 189 ? 7.356 2.723 -17.039 1.00 97.38 189 THR A CA 1
ATOM 1486 C C . THR A 1 189 ? 6.464 2.155 -15.933 1.00 97.38 189 THR A C 1
ATOM 1488 O O . THR A 1 189 ? 5.966 1.030 -16.045 1.00 97.38 189 THR A O 1
ATOM 1491 N N . VAL A 1 190 ? 6.146 2.960 -14.910 1.00 96.81 190 VAL A N 1
ATOM 1492 C CA . VAL A 1 190 ? 5.108 2.618 -13.911 1.00 96.81 190 VAL A CA 1
ATOM 1493 C C . VAL A 1 190 ? 3.782 2.278 -14.605 1.00 96.81 190 VAL A C 1
ATOM 1495 O O . VAL A 1 190 ? 3.110 1.308 -14.255 1.00 96.81 190 VAL A O 1
ATOM 1498 N N . LYS A 1 191 ? 3.426 3.027 -15.658 1.00 97.38 191 LYS A N 1
ATOM 1499 C CA . LYS A 1 191 ? 2.210 2.800 -16.452 1.00 97.38 191 LYS A CA 1
ATOM 1500 C C . LYS A 1 191 ? 2.182 1.420 -17.108 1.00 97.38 191 LYS A C 1
ATOM 1502 O O . LYS A 1 191 ? 1.116 0.808 -17.168 1.00 97.38 191 LYS A O 1
ATOM 1507 N N . ALA A 1 192 ? 3.321 0.912 -17.576 1.00 97.69 192 ALA A N 1
ATOM 1508 C CA . ALA A 1 192 ? 3.403 -0.431 -18.144 1.00 97.69 192 ALA A CA 1
ATOM 1509 C C . ALA A 1 192 ? 3.119 -1.510 -17.088 1.00 97.69 192 ALA A C 1
ATOM 1511 O O . ALA A 1 192 ? 2.394 -2.460 -17.375 1.00 97.69 192 ALA A O 1
ATOM 1512 N N . LEU A 1 193 ? 3.596 -1.331 -15.851 1.00 97.50 193 LEU A N 1
ATOM 1513 C CA . LEU A 1 193 ? 3.301 -2.254 -14.748 1.00 97.50 193 LEU A CA 1
ATOM 1514 C C . LEU A 1 193 ? 1.841 -2.190 -14.308 1.00 97.50 193 LEU A C 1
ATOM 1516 O O . LEU A 1 193 ? 1.220 -3.232 -14.125 1.00 97.50 193 LEU A O 1
ATOM 1520 N N . ILE A 1 194 ? 1.259 -0.993 -14.218 1.00 97.75 194 ILE A N 1
ATOM 1521 C CA . ILE A 1 194 ? -0.181 -0.821 -13.960 1.00 97.75 194 ILE A CA 1
ATOM 1522 C C . ILE A 1 194 ? -1.006 -1.512 -15.054 1.00 97.75 194 ILE A C 1
ATOM 1524 O O . ILE A 1 194 ? -1.962 -2.232 -14.762 1.00 97.75 194 ILE A O 1
ATOM 1528 N N . THR A 1 195 ? -0.624 -1.330 -16.321 1.00 97.69 195 THR A N 1
ATOM 1529 C CA . THR A 1 195 ? -1.292 -1.966 -17.469 1.00 97.69 195 THR A CA 1
ATOM 1530 C C . THR A 1 195 ? -1.183 -3.486 -17.393 1.00 97.69 195 THR A C 1
ATOM 1532 O O . THR A 1 195 ? -2.159 -4.183 -17.646 1.00 97.69 195 THR A O 1
ATOM 1535 N N . TYR A 1 196 ? -0.028 -4.012 -16.988 1.00 96.88 196 TYR A N 1
ATOM 1536 C CA . TYR A 1 196 ? 0.165 -5.443 -16.785 1.00 96.88 196 TYR A CA 1
ATOM 1537 C C . TYR A 1 196 ? -0.717 -5.998 -15.651 1.00 96.88 196 TYR A C 1
ATOM 1539 O O . TYR A 1 196 ? -1.429 -6.981 -15.858 1.00 96.88 196 TYR A O 1
ATOM 1547 N N . ILE A 1 197 ? -0.737 -5.348 -14.480 1.00 97.12 197 ILE A N 1
ATOM 1548 C CA . ILE A 1 197 ? -1.562 -5.776 -13.334 1.00 97.12 197 ILE A CA 1
ATOM 1549 C C . ILE A 1 197 ? -3.048 -5.766 -13.711 1.00 97.12 197 ILE A C 1
ATOM 1551 O O . ILE A 1 197 ? -3.782 -6.710 -13.415 1.00 97.12 197 ILE A O 1
ATOM 1555 N N . THR A 1 198 ? -3.489 -4.716 -14.406 1.00 97.25 198 THR A N 1
ATOM 1556 C CA . THR A 1 198 ? -4.889 -4.584 -14.824 1.00 97.25 198 THR A CA 1
ATOM 1557 C C . THR A 1 198 ? -5.275 -5.549 -15.940 1.00 97.25 198 THR A C 1
ATOM 1559 O O . THR A 1 198 ? -6.347 -6.151 -15.885 1.00 97.25 198 THR A O 1
ATOM 1562 N N . GLY A 1 199 ? -4.377 -5.789 -16.898 1.00 96.56 199 GLY A N 1
ATOM 1563 C CA . GLY A 1 199 ? -4.526 -6.833 -17.915 1.00 96.56 199 GLY A CA 1
ATOM 1564 C C . GLY A 1 199 ? -4.547 -8.253 -17.338 1.00 96.56 199 GLY A C 1
ATOM 1565 O O . GLY A 1 199 ? -5.127 -9.143 -17.950 1.00 96.56 199 GLY A O 1
ATOM 1566 N N . SER A 1 200 ? -3.989 -8.449 -16.140 1.00 95.56 200 SER A N 1
ATOM 1567 C CA . SER A 1 200 ? -3.994 -9.725 -15.406 1.00 95.56 200 SER A CA 1
ATOM 1568 C C . SER A 1 200 ? -5.235 -9.919 -14.518 1.00 95.56 200 SER A C 1
ATOM 1570 O O . SER A 1 200 ? -5.260 -10.810 -13.674 1.00 95.56 200 SER A O 1
ATOM 1572 N N . GLY A 1 201 ? -6.263 -9.076 -14.665 1.00 95.88 201 GLY A N 1
ATOM 1573 C CA . GLY A 1 201 ? -7.519 -9.173 -13.910 1.00 95.88 201 GLY A CA 1
ATOM 1574 C C . GLY A 1 201 ? -7.591 -8.304 -12.649 1.00 95.88 201 GLY A C 1
ATOM 1575 O O . GLY A 1 201 ? -8.605 -8.332 -11.948 1.00 95.88 201 GLY A O 1
ATOM 1576 N N . GLY A 1 202 ? -6.559 -7.506 -12.358 1.00 97.19 202 GLY A N 1
ATOM 1577 C CA . GLY A 1 202 ? -6.571 -6.553 -11.250 1.00 97.19 202 GLY A CA 1
ATOM 1578 C C . GLY A 1 202 ? -7.395 -5.301 -11.569 1.00 97.19 202 GLY A C 1
ATOM 1579 O O . GLY A 1 202 ? -7.155 -4.602 -12.546 1.00 97.19 202 GLY A O 1
ATOM 1580 N N . MET A 1 203 ? -8.352 -4.939 -10.724 1.00 97.50 203 MET A N 1
ATOM 1581 C CA . MET A 1 203 ? -9.063 -3.663 -10.836 1.00 97.50 203 MET A CA 1
ATOM 1582 C C . MET A 1 203 ? -8.309 -2.570 -10.074 1.00 97.50 203 MET A C 1
ATOM 1584 O O . MET A 1 203 ? -8.232 -2.647 -8.850 1.00 97.50 203 MET A O 1
ATOM 1588 N N . ASP A 1 204 ? -7.832 -1.525 -10.759 1.00 97.31 204 ASP A N 1
ATOM 1589 C CA . ASP A 1 204 ? -7.247 -0.339 -10.111 1.00 97.31 204 ASP A CA 1
ATOM 1590 C C . ASP A 1 204 ? -8.298 0.418 -9.284 1.00 97.31 204 ASP A C 1
ATOM 1592 O O . ASP A 1 204 ? -9.173 1.131 -9.795 1.00 97.31 204 ASP A O 1
ATOM 1596 N N . PHE A 1 205 ? -8.230 0.231 -7.972 1.00 97.19 205 PHE A N 1
ATOM 1597 C CA . PHE A 1 205 ? -9.215 0.743 -7.046 1.00 97.19 205 PHE A CA 1
ATOM 1598 C C . PHE A 1 205 ? -9.047 2.254 -6.853 1.00 97.19 205 PHE A C 1
ATOM 1600 O O . PHE A 1 205 ? -7.993 2.753 -6.462 1.00 97.19 205 PHE A O 1
ATOM 1607 N N . ASN A 1 206 ? -10.132 2.997 -7.091 1.00 93.50 206 ASN A N 1
ATOM 1608 C CA . ASN A 1 206 ? -10.172 4.465 -7.084 1.00 93.50 206 ASN A CA 1
ATOM 1609 C C . ASN A 1 206 ? -9.206 5.153 -8.065 1.00 93.50 206 ASN A C 1
ATOM 1611 O O . ASN A 1 206 ? -8.985 6.355 -7.918 1.00 93.50 206 ASN A O 1
ATOM 1615 N N . ARG A 1 207 ? -8.659 4.439 -9.060 1.00 93.38 207 ARG A N 1
ATOM 1616 C CA . ARG A 1 207 ? -7.705 4.996 -10.037 1.00 93.38 207 ARG A CA 1
ATOM 1617 C C . ARG A 1 207 ? -6.473 5.642 -9.390 1.00 93.38 207 ARG A C 1
ATOM 1619 O O . ARG A 1 207 ? -5.972 6.657 -9.867 1.00 93.38 207 ARG A O 1
ATOM 1626 N N . GLN A 1 208 ? -6.041 5.104 -8.248 1.00 91.00 208 GLN A N 1
ATOM 1627 C CA . GLN A 1 208 ? -4.878 5.609 -7.508 1.00 91.00 208 GLN A CA 1
ATOM 1628 C C . GLN A 1 208 ? -3.595 4.852 -7.860 1.00 91.00 208 GLN A C 1
ATOM 1630 O O . GLN A 1 208 ? -2.543 5.146 -7.291 1.00 91.00 208 GLN A O 1
ATOM 1635 N N . ASN A 1 209 ? -3.666 3.870 -8.767 1.00 95.75 209 ASN A N 1
ATOM 1636 C CA . ASN A 1 209 ? -2.537 3.080 -9.252 1.00 95.75 209 ASN A CA 1
ATOM 1637 C C . ASN A 1 209 ? -1.769 2.320 -8.159 1.00 95.75 209 ASN A C 1
ATOM 1639 O O . ASN A 1 209 ? -0.655 1.874 -8.405 1.00 95.75 209 ASN A O 1
ATOM 1643 N N . SER A 1 210 ? -2.320 2.196 -6.951 1.00 94.69 210 SER A N 1
ATOM 1644 C CA . SER A 1 210 ? -1.591 1.684 -5.777 1.00 94.69 210 SER A CA 1
ATOM 1645 C C . SER A 1 210 ? -2.291 0.507 -5.100 1.00 94.69 210 SER A C 1
ATOM 1647 O O . SER A 1 210 ? -1.670 -0.193 -4.308 1.00 94.69 210 SER A O 1
ATOM 1649 N N . LEU A 1 211 ? -3.573 0.271 -5.393 1.00 97.50 211 LEU A N 1
ATOM 1650 C CA . LEU A 1 211 ? -4.337 -0.855 -4.861 1.00 97.50 211 LEU A CA 1
ATOM 1651 C C . LEU A 1 211 ? -5.139 -1.508 -5.984 1.00 97.50 211 LEU A C 1
ATOM 1653 O O . LEU A 1 211 ? -5.996 -0.863 -6.584 1.00 97.50 211 LEU A O 1
ATOM 1657 N N . PHE A 1 212 ? -4.896 -2.790 -6.226 1.00 97.88 212 PHE A N 1
ATOM 1658 C CA . PHE A 1 212 ? -5.509 -3.549 -7.310 1.00 97.88 212 PHE A CA 1
ATOM 1659 C C . PHE A 1 212 ? -6.300 -4.719 -6.741 1.00 97.88 212 PHE A C 1
ATOM 1661 O O . PHE A 1 212 ? -5.710 -5.619 -6.151 1.00 97.88 212 PHE A O 1
ATOM 1668 N N . ILE A 1 213 ? -7.625 -4.702 -6.886 1.00 97.56 213 ILE A N 1
ATOM 1669 C CA . ILE A 1 213 ? -8.509 -5.749 -6.355 1.00 97.56 213 ILE A CA 1
ATOM 1670 C C . ILE A 1 213 ? -8.713 -6.828 -7.414 1.00 97.56 213 ILE A C 1
ATOM 1672 O O . ILE A 1 213 ? -9.132 -6.526 -8.530 1.00 97.56 213 ILE A O 1
ATOM 1676 N N . PHE A 1 214 ? -8.488 -8.080 -7.043 1.00 96.81 214 PHE A N 1
ATOM 1677 C CA . PHE A 1 214 ? -8.745 -9.253 -7.871 1.00 96.81 214 PHE A CA 1
ATOM 1678 C C . PHE A 1 214 ? -10.025 -9.946 -7.390 1.00 96.81 214 PHE A C 1
ATOM 1680 O O . PHE A 1 214 ? -10.392 -9.866 -6.219 1.00 96.81 214 PHE A O 1
ATOM 1687 N N . ARG A 1 215 ? -10.748 -10.593 -8.309 1.00 92.25 215 ARG A N 1
ATOM 1688 C CA . ARG A 1 215 ? -12.020 -11.283 -8.008 1.00 92.25 215 ARG A CA 1
ATOM 1689 C C . ARG A 1 215 ? -11.848 -12.750 -7.630 1.00 92.25 215 ARG A C 1
ATOM 1691 O O . ARG A 1 215 ? -12.818 -13.394 -7.245 1.00 92.25 215 ARG A O 1
ATOM 1698 N N . ASP A 1 216 ? -10.637 -13.267 -7.775 1.00 89.19 216 ASP A N 1
ATOM 1699 C CA . ASP A 1 216 ? -10.292 -14.650 -7.512 1.00 89.19 216 ASP A CA 1
ATOM 1700 C C . ASP A 1 216 ? -8.782 -14.780 -7.258 1.00 89.19 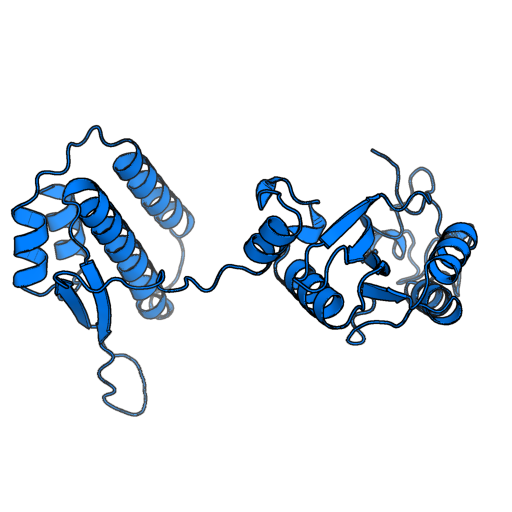216 ASP A C 1
ATOM 1702 O O . ASP A 1 216 ? -7.977 -13.931 -7.655 1.00 89.19 216 ASP A O 1
ATOM 1706 N N . ASN A 1 217 ? -8.402 -15.862 -6.580 1.00 89.12 217 ASN A N 1
ATOM 1707 C CA . ASN A 1 217 ? -7.014 -16.129 -6.213 1.00 89.12 217 ASN A CA 1
ATOM 1708 C C . ASN A 1 217 ? -6.150 -16.603 -7.393 1.00 89.12 217 ASN A C 1
ATOM 1710 O O . ASN A 1 217 ? -4.930 -16.506 -7.324 1.00 89.12 217 ASN A O 1
ATOM 1714 N N . MET A 1 218 ? -6.746 -17.094 -8.482 1.00 91.19 218 MET A N 1
ATOM 1715 C CA . MET A 1 218 ? -5.989 -17.588 -9.633 1.00 91.19 218 MET A CA 1
ATOM 1716 C C . MET A 1 218 ? -5.397 -16.426 -10.436 1.00 91.19 218 MET A C 1
ATOM 1718 O O . MET A 1 218 ? -4.209 -16.445 -10.759 1.00 91.19 218 MET A O 1
ATOM 1722 N N . SER A 1 219 ? -6.194 -15.386 -10.682 1.00 93.38 219 SER A N 1
ATOM 1723 C CA . SER A 1 219 ? -5.791 -14.177 -11.405 1.00 93.38 219 SER A CA 1
ATOM 1724 C C . SER A 1 219 ? -4.621 -13.458 -10.722 1.00 93.38 219 SER A C 1
ATOM 1726 O O . SER A 1 219 ? -3.655 -13.071 -11.379 1.00 93.38 219 SER A O 1
ATOM 1728 N N . ILE A 1 220 ? -4.646 -13.332 -9.388 1.00 93.06 220 ILE A N 1
ATOM 1729 C CA . ILE A 1 220 ? -3.537 -12.702 -8.653 1.00 93.06 220 ILE A CA 1
ATOM 1730 C C . ILE A 1 220 ? -2.261 -13.555 -8.688 1.00 93.06 220 ILE A C 1
ATOM 1732 O O . ILE A 1 220 ? -1.177 -13.007 -8.873 1.00 93.06 220 ILE A O 1
ATOM 1736 N N . THR A 1 221 ? -2.368 -14.885 -8.582 1.00 90.00 221 THR A N 1
ATOM 1737 C CA . THR A 1 221 ? -1.209 -15.787 -8.674 1.00 90.00 221 THR A CA 1
ATOM 1738 C C . THR A 1 221 ? -0.571 -15.742 -10.063 1.00 90.00 221 THR A C 1
ATOM 1740 O O . THR A 1 221 ? 0.653 -15.678 -10.177 1.00 90.00 221 THR A O 1
ATOM 1743 N N . GLN A 1 222 ? -1.377 -15.711 -11.127 1.00 90.12 222 GLN A N 1
ATOM 1744 C CA . GLN A 1 222 ? -0.877 -15.541 -12.496 1.00 90.12 222 GLN A CA 1
ATOM 1745 C C . GLN A 1 222 ? -0.213 -14.173 -12.687 1.00 90.12 222 GLN A C 1
ATOM 1747 O O . GLN A 1 222 ? 0.894 -14.097 -13.222 1.00 90.12 222 GLN A O 1
ATOM 1752 N N . CYS A 1 223 ? -0.840 -13.107 -12.177 1.00 93.00 223 CYS A N 1
ATOM 1753 C CA . CYS A 1 223 ? -0.262 -11.765 -12.181 1.00 93.00 223 CYS A CA 1
ATOM 1754 C C . CYS A 1 223 ? 1.113 -11.751 -11.497 1.00 93.00 223 CYS A C 1
ATOM 1756 O O . CYS A 1 223 ? 2.067 -11.200 -12.049 1.00 93.00 223 CYS A O 1
ATOM 1758 N N . GLN A 1 224 ? 1.225 -12.375 -10.321 1.00 88.69 224 GLN A N 1
ATOM 1759 C CA . GLN A 1 224 ? 2.460 -12.451 -9.541 1.00 88.69 224 GLN A CA 1
ATOM 1760 C C . GLN A 1 224 ? 3.586 -13.137 -10.316 1.00 88.69 224 GLN A C 1
ATOM 1762 O O . GLN A 1 224 ? 4.684 -12.596 -10.381 1.00 88.69 224 GLN A O 1
ATOM 1767 N N . GLY A 1 225 ? 3.320 -14.280 -10.951 1.00 87.50 225 GLY A N 1
ATOM 1768 C CA . GLY A 1 225 ? 4.345 -15.034 -11.679 1.00 87.50 225 GLY A CA 1
ATOM 1769 C C . GLY A 1 225 ? 4.804 -14.407 -13.001 1.00 87.50 225 GLY A C 1
ATOM 1770 O O . GLY A 1 225 ? 5.900 -14.716 -13.465 1.00 87.50 225 GLY A O 1
ATOM 1771 N N . GLY A 1 226 ? 3.991 -13.544 -13.618 1.00 90.06 226 GLY A N 1
ATOM 1772 C CA . GLY A 1 226 ? 4.241 -13.022 -14.969 1.00 90.06 226 GLY A CA 1
ATOM 1773 C C . GLY A 1 226 ? 4.796 -11.596 -15.047 1.00 90.06 226 GLY A C 1
ATOM 1774 O O . GLY A 1 226 ? 4.883 -11.044 -16.145 1.00 90.06 226 GLY A O 1
ATOM 1775 N N . PHE A 1 227 ? 5.148 -10.965 -13.919 1.00 93.50 227 PHE A N 1
ATOM 1776 C CA . PHE A 1 227 ? 5.691 -9.602 -13.936 1.00 93.50 227 PHE A CA 1
ATOM 1777 C C . PHE A 1 227 ? 6.925 -9.506 -14.855 1.00 93.50 227 PHE A C 1
ATOM 1779 O O . PHE A 1 227 ? 7.797 -10.383 -14.785 1.00 93.50 227 PHE A O 1
ATOM 1786 N N . PRO A 1 228 ? 7.057 -8.438 -15.670 1.00 93.81 228 PRO A N 1
ATOM 1787 C CA . PRO A 1 228 ? 8.148 -8.315 -16.630 1.00 93.81 228 PRO A CA 1
ATOM 1788 C C . PRO A 1 228 ? 9.529 -8.460 -15.987 1.00 93.81 228 PRO A C 1
ATOM 1790 O O . PRO A 1 228 ? 9.785 -7.921 -14.912 1.00 93.81 228 PRO A O 1
ATOM 1793 N N . GLN A 1 229 ? 10.452 -9.131 -16.681 1.00 93.06 229 GLN A N 1
ATOM 1794 C CA . GLN A 1 229 ? 11.803 -9.385 -16.168 1.00 93.06 229 GLN A CA 1
ATOM 1795 C C . GLN A 1 229 ? 12.542 -8.096 -15.777 1.00 93.06 229 GLN A C 1
ATOM 1797 O O . GLN A 1 229 ? 13.276 -8.086 -14.794 1.00 93.06 229 GLN A O 1
ATOM 1802 N N . TRP A 1 230 ? 12.318 -7.002 -16.511 1.00 94.81 230 TRP A N 1
ATOM 1803 C CA . TRP A 1 230 ? 12.942 -5.707 -16.241 1.00 94.81 230 TRP A CA 1
ATOM 1804 C C . TRP A 1 230 ? 12.481 -5.065 -14.926 1.00 94.81 230 TRP A C 1
ATOM 1806 O O . TRP A 1 230 ? 13.190 -4.225 -14.381 1.00 94.81 230 TRP A O 1
ATOM 1816 N N . ALA A 1 231 ? 11.319 -5.452 -14.398 1.00 94.75 231 ALA A N 1
ATOM 1817 C CA . ALA A 1 231 ? 10.778 -4.905 -13.156 1.00 94.75 231 ALA A CA 1
ATOM 1818 C C . ALA A 1 231 ? 11.371 -5.566 -11.907 1.00 94.75 231 ALA A C 1
ATOM 1820 O O . ALA A 1 231 ? 11.143 -5.098 -10.796 1.00 94.75 231 ALA A O 1
ATOM 1821 N N . LYS A 1 232 ? 12.121 -6.660 -12.082 1.00 93.19 232 LYS A N 1
ATOM 1822 C CA . LYS A 1 232 ? 12.790 -7.338 -10.978 1.00 93.19 232 LYS A CA 1
ATOM 1823 C C . LYS A 1 232 ? 13.913 -6.477 -10.403 1.00 93.19 232 LYS A C 1
ATOM 1825 O O . LYS A 1 232 ? 14.491 -5.632 -11.102 1.00 93.19 232 LYS A O 1
ATOM 1830 N N . HIS A 1 233 ? 14.233 -6.757 -9.143 1.00 92.38 233 HIS A N 1
ATOM 1831 C CA . HIS A 1 233 ? 15.388 -6.218 -8.446 1.00 92.38 233 HIS A CA 1
ATOM 1832 C C . HIS A 1 233 ? 16.649 -6.355 -9.306 1.00 92.38 233 HIS A C 1
ATOM 1834 O O . HIS A 1 233 ? 16.917 -7.413 -9.885 1.00 92.38 233 HIS A O 1
ATOM 1840 N N . GLN A 1 234 ? 17.419 -5.274 -9.376 1.00 92.44 234 GLN A N 1
ATOM 1841 C CA . GLN A 1 234 ? 18.673 -5.192 -10.113 1.00 92.44 234 GLN A CA 1
ATOM 1842 C C . GLN A 1 234 ? 19.745 -4.633 -9.183 1.00 92.44 234 GLN A C 1
ATOM 1844 O O . GLN A 1 234 ? 19.517 -3.669 -8.455 1.00 92.44 234 GLN A O 1
ATOM 1849 N N . ALA A 1 235 ? 20.926 -5.249 -9.191 1.00 90.12 235 ALA A N 1
ATOM 1850 C CA . ALA A 1 235 ? 22.025 -4.791 -8.356 1.00 90.12 235 ALA A CA 1
ATOM 1851 C C . ALA A 1 235 ? 22.400 -3.343 -8.716 1.00 90.12 235 ALA A C 1
ATOM 1853 O O . ALA A 1 235 ? 22.533 -3.015 -9.890 1.00 90.12 235 ALA A O 1
ATOM 1854 N N . ALA A 1 236 ? 22.582 -2.505 -7.692 1.00 89.88 236 ALA A N 1
ATOM 1855 C CA . ALA A 1 236 ? 22.923 -1.082 -7.803 1.00 89.88 236 ALA A CA 1
ATOM 1856 C C . ALA A 1 236 ? 21.871 -0.171 -8.470 1.00 89.88 236 ALA A C 1
ATOM 1858 O O . ALA A 1 236 ? 22.114 1.028 -8.584 1.00 89.88 236 ALA A O 1
ATOM 1859 N N . ILE A 1 237 ? 20.702 -0.696 -8.843 1.00 91.06 237 ILE A N 1
ATOM 1860 C CA . ILE A 1 237 ? 19.594 0.087 -9.402 1.00 91.06 237 ILE A CA 1
ATOM 1861 C C . ILE A 1 237 ? 18.459 0.099 -8.374 1.00 91.06 237 ILE A C 1
ATOM 1863 O O . ILE A 1 237 ? 18.104 -0.971 -7.872 1.00 91.06 237 ILE A O 1
ATOM 1867 N N . PRO A 1 238 ? 17.878 1.266 -8.036 1.00 92.38 238 PRO A N 1
ATOM 1868 C CA . PRO A 1 238 ? 16.730 1.326 -7.138 1.00 92.38 238 PRO A CA 1
ATOM 1869 C C . PRO A 1 238 ? 15.584 0.419 -7.609 1.00 92.38 238 PRO A C 1
ATOM 1871 O O . PRO A 1 238 ? 15.362 0.231 -8.809 1.00 92.38 238 PRO A O 1
ATOM 1874 N N . ASP A 1 239 ? 14.849 -0.165 -6.670 1.00 93.75 239 ASP A N 1
ATOM 1875 C CA . ASP A 1 239 ? 13.724 -1.046 -6.982 1.00 93.75 239 ASP A CA 1
ATOM 1876 C C . ASP A 1 239 ? 12.535 -0.259 -7.548 1.00 93.75 239 ASP A C 1
ATOM 1878 O O . ASP A 1 239 ? 12.378 0.933 -7.299 1.00 93.75 239 ASP A O 1
ATOM 1882 N N . VAL A 1 240 ? 11.677 -0.920 -8.330 1.00 93.88 240 VAL A N 1
ATOM 1883 C CA . VAL A 1 240 ? 10.490 -0.270 -8.927 1.00 93.88 240 VAL A CA 1
ATOM 1884 C C . VAL A 1 240 ? 9.433 0.096 -7.880 1.00 93.88 240 VAL A C 1
ATOM 1886 O O . VAL A 1 240 ? 8.572 0.949 -8.103 1.00 93.88 240 VAL A O 1
ATOM 1889 N N . CYS A 1 241 ? 9.470 -0.550 -6.721 1.00 92.12 241 CYS A N 1
ATOM 1890 C CA . CYS A 1 241 ? 8.631 -0.230 -5.581 1.00 92.12 241 CYS A CA 1
ATOM 1891 C C . CYS A 1 241 ? 9.449 -0.311 -4.292 1.00 92.12 241 CYS A C 1
ATOM 1893 O O . CYS A 1 241 ? 10.398 -1.075 -4.188 1.00 92.12 241 CYS A O 1
ATOM 1895 N N . SER A 1 242 ? 9.065 0.480 -3.293 1.00 87.88 242 SER A N 1
ATOM 1896 C CA . SER A 1 242 ? 9.628 0.371 -1.939 1.00 87.88 242 SER A CA 1
ATOM 1897 C C . SER A 1 242 ? 8.890 -0.672 -1.103 1.00 87.88 242 SER A C 1
ATOM 1899 O O . SER A 1 242 ? 9.385 -1.125 -0.075 1.00 87.88 242 SER A O 1
ATOM 1901 N N . SER A 1 243 ? 7.686 -1.058 -1.532 1.00 88.19 243 SER A N 1
ATOM 1902 C CA . SER A 1 243 ? 6.954 -2.174 -0.955 1.00 88.19 243 SER A CA 1
ATOM 1903 C C . SER A 1 243 ? 5.872 -2.678 -1.898 1.00 88.19 243 SER A C 1
ATOM 1905 O O . SER A 1 243 ? 5.224 -1.903 -2.609 1.00 88.19 243 SER A O 1
ATOM 1907 N N . ILE A 1 244 ? 5.644 -3.983 -1.847 1.00 91.19 244 ILE A N 1
ATOM 1908 C CA . ILE A 1 244 ? 4.508 -4.652 -2.459 1.00 91.19 244 ILE A CA 1
ATOM 1909 C C . ILE A 1 244 ? 4.020 -5.751 -1.512 1.00 91.19 244 ILE A C 1
ATOM 1911 O O . ILE A 1 244 ? 4.811 -6.489 -0.925 1.00 91.19 244 ILE A O 1
ATOM 1915 N N . CYS A 1 245 ? 2.708 -5.840 -1.327 1.00 91.12 245 CYS A N 1
ATOM 1916 C CA . CYS A 1 245 ? 2.096 -6.859 -0.479 1.00 91.12 245 CYS A CA 1
ATOM 1917 C C . CYS A 1 245 ? 0.751 -7.289 -1.045 1.00 91.12 245 CYS A C 1
ATOM 1919 O O . CYS A 1 245 ? 0.071 -6.530 -1.747 1.00 91.12 245 CYS A O 1
ATOM 1921 N N . ARG A 1 246 ? 0.357 -8.512 -0.705 1.00 93.00 246 ARG A N 1
ATOM 1922 C CA . ARG A 1 246 ? -1.003 -8.976 -0.934 1.00 93.00 246 ARG A CA 1
ATOM 1923 C C . ARG A 1 246 ? -1.835 -8.696 0.307 1.00 93.00 246 ARG A C 1
ATOM 1925 O O . ARG A 1 246 ? -1.401 -8.943 1.426 1.00 93.00 246 ARG A O 1
ATOM 1932 N N . ILE A 1 247 ? -3.040 -8.195 0.089 1.00 94.44 247 ILE A N 1
ATOM 1933 C CA . ILE A 1 247 ? -4.051 -7.928 1.104 1.00 94.44 247 ILE A CA 1
ATOM 1934 C C . ILE A 1 247 ? -5.193 -8.918 0.910 1.00 94.44 247 ILE A C 1
ATOM 1936 O O . ILE A 1 247 ? -5.765 -8.988 -0.178 1.00 94.44 247 ILE A O 1
ATOM 1940 N N . ASN A 1 248 ? -5.569 -9.630 1.967 1.00 93.38 248 ASN A N 1
ATOM 1941 C CA . ASN A 1 248 ? -6.666 -10.594 1.943 1.00 93.38 248 ASN A CA 1
ATOM 1942 C C . ASN A 1 248 ? -7.771 -10.160 2.910 1.00 93.38 248 ASN A C 1
ATOM 1944 O O . ASN A 1 248 ? -7.514 -9.811 4.067 1.00 93.38 248 ASN A O 1
ATOM 1948 N N . LYS A 1 249 ? -9.030 -10.182 2.460 1.00 93.25 249 LYS A N 1
ATOM 1949 C CA . LYS A 1 249 ? -10.176 -9.931 3.342 1.00 93.25 249 LYS A CA 1
ATOM 1950 C C . LYS A 1 249 ? -10.669 -11.2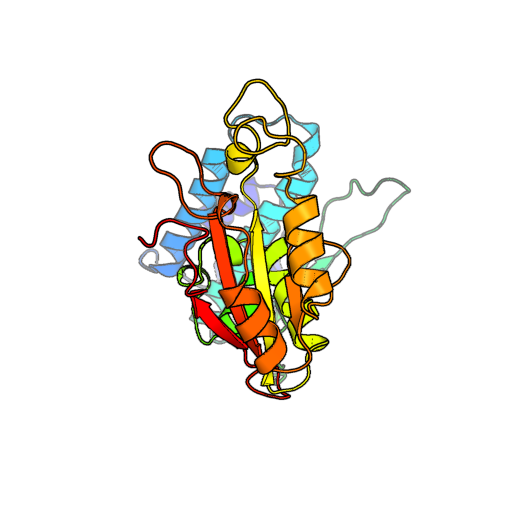40 3.950 1.00 93.25 249 LYS A C 1
ATOM 1952 O O . LYS A 1 249 ? -11.366 -12.005 3.297 1.00 93.25 249 LYS A O 1
ATOM 1957 N N . LEU A 1 250 ? -10.411 -11.426 5.240 1.00 90.31 250 LEU A N 1
ATOM 1958 C CA . LEU A 1 250 ? -10.714 -12.674 5.948 1.00 90.31 250 LEU A CA 1
ATOM 1959 C C . LEU A 1 250 ? -12.160 -12.795 6.446 1.00 90.31 250 LEU A C 1
ATOM 1961 O O . LEU A 1 250 ? -12.598 -13.865 6.854 1.00 90.31 250 LEU A O 1
ATOM 1965 N N . SER A 1 251 ? -12.908 -11.692 6.542 1.00 90.44 251 SER A N 1
ATOM 1966 C CA . SER A 1 251 ? -14.287 -11.765 7.040 1.00 90.44 251 SER A CA 1
ATOM 1967 C C . SER A 1 251 ? -15.180 -10.634 6.558 1.00 90.44 251 SER A C 1
ATOM 1969 O O . SER A 1 251 ? -14.731 -9.525 6.255 1.00 90.44 251 SER A O 1
ATOM 1971 N N . ALA A 1 252 ? -16.493 -10.878 6.592 1.00 85.00 252 ALA A N 1
ATOM 1972 C CA . ALA A 1 252 ? -17.510 -9.868 6.300 1.00 85.00 252 ALA A CA 1
ATOM 1973 C C . ALA A 1 252 ? -17.436 -8.666 7.262 1.00 85.00 252 ALA A C 1
ATOM 1975 O O . ALA A 1 252 ? -17.698 -7.531 6.867 1.00 85.00 252 ALA A O 1
ATOM 1976 N N . LYS A 1 253 ? -16.985 -8.889 8.508 1.00 82.12 253 LYS A N 1
ATOM 1977 C CA . LYS A 1 253 ? -16.722 -7.828 9.499 1.00 82.12 253 LYS A CA 1
ATOM 1978 C C . LYS A 1 253 ? -15.471 -6.998 9.166 1.00 82.12 253 LYS A C 1
ATOM 1980 O O . LYS A 1 253 ? -15.160 -6.039 9.877 1.00 82.12 253 LYS A O 1
ATOM 1985 N N . GLY A 1 254 ? -14.765 -7.328 8.084 1.00 82.81 254 GLY A N 1
ATOM 1986 C CA . GLY A 1 254 ? -13.637 -6.581 7.539 1.00 82.81 254 GLY A CA 1
ATOM 1987 C C . GLY A 1 254 ? -12.327 -6.825 8.272 1.00 82.81 254 GLY A C 1
ATOM 1988 O O . GLY A 1 254 ? -11.542 -5.889 8.359 1.00 82.81 254 GLY A O 1
ATOM 1989 N N . ALA A 1 255 ? -12.130 -8.014 8.855 1.00 90.31 255 ALA A N 1
ATOM 1990 C CA . ALA A 1 255 ? -10.791 -8.454 9.254 1.00 90.31 255 ALA A CA 1
ATOM 1991 C C . ALA A 1 255 ? -9.918 -8.583 8.000 1.00 90.31 255 ALA A C 1
ATOM 1993 O O . ALA A 1 255 ? -10.409 -9.036 6.962 1.00 90.31 255 ALA A O 1
ATOM 1994 N N . ILE A 1 256 ? -8.671 -8.140 8.104 1.00 93.94 256 ILE A N 1
ATOM 1995 C CA . ILE A 1 256 ? -7.732 -8.059 6.987 1.00 93.94 256 ILE A CA 1
ATOM 1996 C C . ILE A 1 256 ? -6.468 -8.794 7.399 1.00 93.94 256 ILE A C 1
ATOM 1998 O O . ILE A 1 256 ? -6.035 -8.658 8.540 1.00 93.94 256 ILE A O 1
ATOM 2002 N N . ASP A 1 257 ? -5.897 -9.526 6.459 1.00 92.69 257 ASP A N 1
ATOM 2003 C CA . ASP A 1 257 ? -4.555 -10.075 6.554 1.00 92.69 257 ASP A CA 1
ATOM 2004 C C . ASP A 1 257 ? -3.675 -9.491 5.453 1.00 92.69 257 ASP A C 1
ATOM 2006 O O . ASP A 1 257 ? -4.186 -8.993 4.439 1.00 92.69 257 ASP A O 1
ATOM 2010 N N . TYR A 1 258 ? -2.367 -9.538 5.660 1.00 91.31 258 TYR A N 1
ATOM 2011 C CA . TYR A 1 258 ? -1.405 -9.211 4.624 1.00 91.31 258 TYR A CA 1
ATOM 2012 C C . TYR A 1 258 ? -0.282 -10.239 4.598 1.00 91.31 258 TYR A C 1
ATOM 2014 O O . TYR A 1 258 ? 0.168 -10.724 5.631 1.00 91.31 258 TYR A O 1
ATOM 2022 N N . GLU A 1 259 ? 0.211 -10.508 3.399 1.00 89.00 259 GLU A N 1
ATOM 2023 C CA . GLU A 1 259 ? 1.399 -11.324 3.189 1.00 89.00 259 GLU A CA 1
ATOM 2024 C C . GLU A 1 259 ? 2.383 -10.580 2.289 1.00 89.00 259 GLU A C 1
ATOM 2026 O O . GLU A 1 259 ? 2.007 -9.718 1.478 1.00 89.00 259 GLU A O 1
ATOM 2031 N N . LEU A 1 260 ? 3.667 -10.893 2.467 1.00 80.75 260 LEU A N 1
ATOM 2032 C CA . LEU A 1 260 ? 4.699 -10.418 1.561 1.00 80.75 260 LEU A CA 1
ATOM 2033 C C . LEU A 1 260 ? 4.386 -10.930 0.161 1.00 80.75 260 LEU A C 1
ATOM 2035 O O . LEU A 1 260 ? 4.029 -12.089 -0.037 1.00 80.75 260 LEU A O 1
ATOM 2039 N N . PHE A 1 261 ? 4.511 -10.047 -0.820 1.00 79.50 261 PHE A N 1
ATOM 2040 C CA . PHE A 1 261 ? 4.342 -10.450 -2.199 1.00 79.50 261 PHE A CA 1
ATOM 2041 C C . PHE A 1 261 ? 5.620 -11.170 -2.639 1.00 79.50 261 PHE A C 1
ATOM 2043 O O . PHE A 1 261 ? 6.639 -10.526 -2.884 1.00 79.50 261 PHE A O 1
ATOM 2050 N N . GLU A 1 262 ? 5.582 -12.504 -2.684 1.00 66.88 262 GLU A N 1
ATOM 2051 C CA . GLU A 1 262 ? 6.715 -13.372 -3.040 1.00 66.88 262 GLU A CA 1
ATOM 2052 C C . GLU A 1 262 ? 7.051 -13.281 -4.541 1.00 66.88 262 GLU A C 1
ATOM 2054 O O . GLU A 1 262 ? 6.880 -14.221 -5.319 1.00 66.88 262 GLU A O 1
ATOM 2059 N N . TYR A 1 263 ? 7.483 -12.105 -4.987 1.00 76.50 263 TYR A N 1
ATOM 2060 C CA . TYR A 1 263 ? 8.058 -11.876 -6.304 1.00 76.50 263 TYR A CA 1
ATOM 2061 C C . TYR A 1 263 ? 9.085 -10.747 -6.194 1.00 76.50 263 TYR A C 1
ATOM 2063 O O . TYR A 1 263 ? 8.787 -9.726 -5.571 1.00 76.50 263 TYR A O 1
ATOM 2071 N N . PRO A 1 264 ? 10.287 -10.883 -6.781 1.00 75.94 264 PRO A N 1
ATOM 2072 C CA . PRO A 1 264 ? 11.420 -10.020 -6.464 1.00 75.94 264 PRO A CA 1
ATOM 2073 C C . PRO A 1 264 ? 11.342 -8.677 -7.204 1.00 75.94 264 PRO A C 1
ATOM 2075 O O . PRO A 1 264 ? 12.246 -8.341 -7.961 1.00 75.94 264 PRO A O 1
ATOM 2078 N N . LEU A 1 265 ? 10.259 -7.913 -7.029 1.00 84.38 265 LEU A N 1
ATOM 2079 C CA . LEU A 1 265 ? 10.217 -6.494 -7.416 1.00 84.38 265 LEU A CA 1
ATOM 2080 C C . LEU A 1 265 ? 11.024 -5.627 -6.447 1.00 84.38 265 LEU A C 1
ATOM 2082 O O . LEU A 1 265 ? 11.446 -4.535 -6.811 1.00 84.38 265 LEU A O 1
ATOM 2086 N N . THR A 1 266 ? 11.230 -6.135 -5.231 1.00 79.75 266 THR A N 1
ATOM 2087 C CA . THR A 1 266 ? 12.041 -5.523 -4.186 1.00 79.75 266 THR A CA 1
ATOM 2088 C C . THR A 1 266 ? 13.099 -6.504 -3.707 1.00 79.75 266 THR A C 1
ATOM 2090 O O . THR A 1 266 ? 12.878 -7.721 -3.720 1.00 79.75 266 THR A O 1
ATOM 2093 N N . LYS A 1 267 ? 14.228 -5.999 -3.213 1.00 71.12 267 LYS A N 1
ATOM 2094 C CA . LYS A 1 267 ? 15.149 -6.813 -2.415 1.00 71.12 267 LYS A CA 1
ATOM 2095 C C . LYS A 1 267 ? 14.420 -7.287 -1.151 1.00 71.12 267 LYS A C 1
ATO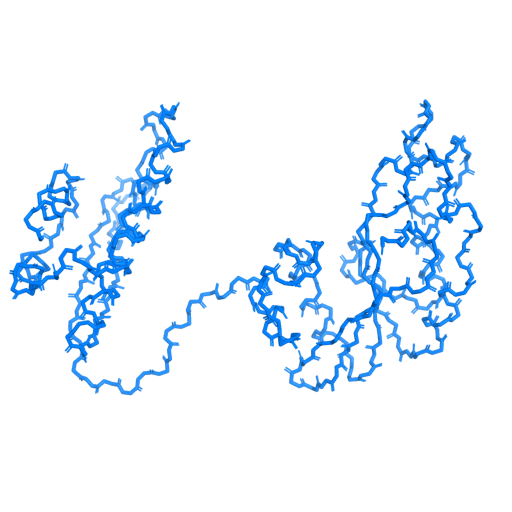M 2097 O O . LYS A 1 267 ? 13.950 -6.467 -0.366 1.00 71.12 267 LYS A O 1
ATOM 2102 N N . LEU A 1 268 ? 14.290 -8.603 -0.974 1.00 57.25 268 LEU A N 1
ATOM 2103 C CA . LEU A 1 268 ? 13.847 -9.175 0.300 1.00 57.25 268 LEU A CA 1
ATOM 2104 C C . LEU A 1 268 ? 14.898 -8.791 1.353 1.00 57.25 268 LEU A C 1
ATOM 2106 O O . LEU A 1 268 ? 16.078 -9.105 1.171 1.00 57.25 268 LEU A O 1
ATOM 2110 N N . LEU A 1 269 ? 14.483 -8.028 2.368 1.00 46.94 269 LEU A N 1
ATOM 2111 C CA . LEU A 1 269 ? 15.303 -7.732 3.545 1.00 46.94 269 LEU A CA 1
ATOM 2112 C C . LEU A 1 269 ? 15.382 -8.962 4.448 1.00 46.94 269 LEU A C 1
ATOM 2114 O O . LEU A 1 269 ? 14.324 -9.600 4.646 1.00 46.94 269 LEU A O 1
#

Organism: NCBI:txid658196

Foldseek 3Di:
DVVLLVVLVVLVQQADPVRSVLLVVDDDDPPPPLVVVLVVVLVVVVVVPVDDDDPPCPVVSVVSNVSSVVSVQVSSCVVVVWDKDKDWDQDDDDPDSPDRTHIDIDTDDDDPDDPPDDVQQLLCVQCVLQVHHLVPPDPVSVDRVLSVQLLVVLLVDDAFWKKKFFAFDLQQQPVDVQHQHHVNDPLNHLVNLLVLLVVLQWDPRPVPSGMTIHNHPVSVVVSLVPGDPSLADDPPGDARTPAMWMWGQNDPVRRIHIDGSPHRSDPDD

Sequence (269 aa):
MAKLIEFLQGQGLGLSETAIKILEEEEIQDENKVFKRCMEEILGRLRSYGTLQPDSLEAMRNEYVVALLHASIHIVMDITDKELSMRPQYGIVGEESRGWVNFAIKWNPKQIVKPLTFRKMKVEKLAGKMKMTPMTLPIPMQDENNAALILKGAKAMKVDDPAIFVKWDANGFNDTVAQDVRNGVAGQTVKALITYITGSGGMDFNRQNSLFIFRDNMSITQCQGGFPQWAKHQAAIPDVCSSICRINKLSAKGAIDYELFEYPLTKLL

Secondary structure (DSSP, 8-state):
-HHHHHHHHHTT----HHHHHHHHHS---TT-HHHHHHHHHHHHHHHHTTT--GGGHHHHHHHHHHHHHHHHHHHHHHHH---EEEEEE----SSS-----EEEEEE-----PPP------HHHHHHHHHT--GGGS-GGGGSHHHHHHHHHHHHHSPTT-EEEEEEE-GGGG-SSSSTTSGGG-TT-SHHHHHHHHHHTT-EEGGG-SSEEE-SSHHHHHHHHHT--GGGS-BTTB--SEEEEEEEEE--TT--EEEEE--STTS---

pLDDT: mean 71.47, std 21.88, range [27.31, 97.88]